Protein AF-A0A6M0FTB1-F1 (afdb_monomer_lite)

Radius of gyration: 77.63 Å; chains: 1; bounding box: 154×60×199 Å

Secondary structure (DSSP, 8-state):
--------PPPPGGGS-S---PPPPPHHHHHHHHHHHHHHHHHTTT--SEEEEES--EE-TT-SS---SB--SEEEEESS-S-SSTT--SSEEGGGTTT---SEEEEE--SS--STTTHHHHHHHHHT-SEEEEE-TTTHHHHTS-SEEEEEEETTEEEEE--SSEEETTTTEEEEEEEEEETTEEEEEEEEE-TTSPBPPPHHHHHHHHHHHHHHHHHHHHHHHHHHHHHHHHHHHHHHHHHHHHHHHHHHHHHHHHHHHHHHHHHHHHHHHHHHHHHHHHHHHHHHHHHHHHHHHHHHHHHHHHHHHHHHHHHHHHHHHHHHHHHHHHHHTT--HHHHHHHTT--HHHHHHTTS--

pLDDT: mean 87.43, std 13.41, range [36.53, 98.56]

Sequence (358 aa):
MVGSQPLLRLPTSEELPCSDETPVDNELQNLIPNLLLTILASIWRERQDWFFGVDMGVYYLYEEERQPVVTPDGFLSVGVARRSSDRGRLSYVLWEENDIPPVLAIEIVSKHYNDEYSDKKEKYAKLGVKYYLIYNPNYWQRDKHQPFELYRLKQGKYILQTTEPYWIPEIGLSIGRSKVDHLGWQREWLLWYDREDNAYPIPEEVIKQLRQRAEQEYQRAQQQQQLAEQEYQRAEQQQQLAEQERQRAEQQQQLAEQERQRAEQQQQLAEQERQRAEQQQQLAEQERQRAQQQQQLAEQERQRAQQQQQLAERAAKALQEQQQQTVTQLFSLGLTIEQIATACNLTPNQVKQLKIED

Structure (mmCIF, N/CA/C/O backbone):
data_AF-A0A6M0FTB1-F1
#
_entry.id   AF-A0A6M0FTB1-F1
#
loop_
_atom_site.group_PDB
_atom_site.id
_atom_site.type_symbol
_atom_site.label_atom_id
_atom_site.label_alt_id
_atom_site.label_comp_id
_atom_site.label_asym_id
_atom_site.label_entity_id
_atom_site.label_seq_id
_atom_site.pdbx_PDB_ins_code
_atom_site.Cartn_x
_atom_site.Cartn_y
_atom_site.Cartn_z
_atom_site.occupancy
_atom_site.B_iso_or_equiv
_atom_site.auth_seq_id
_atom_site.auth_comp_id
_atom_site.auth_asym_id
_atom_site.auth_atom_id
_atom_site.pdbx_PDB_model_num
ATOM 1 N N . MET A 1 1 ? 34.038 -32.735 -60.624 1.00 36.53 1 MET A N 1
ATOM 2 C CA . MET A 1 1 ? 34.074 -32.582 -59.157 1.00 36.53 1 MET A CA 1
ATOM 3 C C . MET A 1 1 ? 33.471 -31.231 -58.835 1.00 36.53 1 MET A C 1
ATOM 5 O O . MET A 1 1 ? 34.073 -30.222 -59.173 1.00 36.53 1 MET A O 1
ATOM 9 N N . VAL A 1 2 ? 32.244 -31.214 -58.316 1.00 38.50 2 VAL A N 1
ATOM 10 C CA . VAL A 1 2 ? 31.612 -29.987 -57.820 1.00 38.50 2 VAL A CA 1
ATOM 11 C C . VAL A 1 2 ? 32.298 -29.685 -56.493 1.00 38.50 2 VAL A C 1
ATOM 13 O O . VAL A 1 2 ? 32.190 -30.476 -55.561 1.00 38.50 2 VAL A O 1
ATOM 16 N N . GLY A 1 3 ? 33.106 -28.626 -56.454 1.00 41.19 3 GLY A N 1
ATOM 17 C CA . GLY A 1 3 ? 33.758 -28.180 -55.230 1.00 41.19 3 GLY A CA 1
ATOM 18 C C . GLY A 1 3 ? 32.697 -27.658 -54.274 1.00 41.19 3 GLY A C 1
ATOM 19 O O . GLY A 1 3 ? 32.151 -26.580 -54.495 1.00 41.19 3 GLY A O 1
ATOM 20 N N . SER A 1 4 ? 32.378 -28.441 -53.248 1.00 45.56 4 SER A N 1
ATOM 21 C CA . SER A 1 4 ? 31.576 -27.992 -52.117 1.00 45.56 4 SER A CA 1
ATOM 22 C C . SER A 1 4 ? 32.280 -26.790 -51.490 1.00 45.56 4 SER A C 1
ATOM 24 O O . SER A 1 4 ? 33.368 -26.938 -50.935 1.00 45.56 4 SER A O 1
ATOM 26 N N . GLN A 1 5 ? 31.696 -25.596 -51.616 1.00 48.06 5 GLN A N 1
ATOM 27 C CA . GLN A 1 5 ? 32.130 -24.449 -50.824 1.00 48.06 5 GLN A CA 1
ATOM 28 C C . GLN A 1 5 ? 32.016 -24.843 -49.343 1.00 48.06 5 GLN A C 1
ATOM 30 O O . GLN A 1 5 ? 30.965 -25.357 -48.946 1.00 48.06 5 GLN A O 1
ATOM 35 N N . PRO A 1 6 ? 33.071 -24.682 -48.527 1.00 49.53 6 PRO A N 1
ATOM 36 C CA . PRO A 1 6 ? 32.959 -24.943 -47.102 1.00 49.53 6 PRO A CA 1
ATOM 37 C C . PRO A 1 6 ? 31.907 -23.989 -46.531 1.00 49.53 6 PRO A C 1
ATOM 39 O O . PRO A 1 6 ? 31.997 -22.779 -46.731 1.00 49.53 6 PRO A O 1
ATOM 42 N N . LEU A 1 7 ? 30.893 -24.544 -45.863 1.00 50.94 7 LEU A N 1
ATOM 43 C CA . LEU A 1 7 ? 29.925 -23.772 -45.086 1.00 50.94 7 LEU A CA 1
ATOM 44 C C . LEU A 1 7 ? 30.716 -22.864 -44.138 1.00 50.94 7 LEU A C 1
ATOM 46 O O . LEU A 1 7 ? 31.423 -23.360 -43.258 1.00 50.94 7 LEU A O 1
ATOM 50 N N . LEU A 1 8 ? 30.649 -21.550 -44.357 1.00 63.22 8 LEU A N 1
ATOM 51 C CA . LEU A 1 8 ? 31.286 -20.572 -43.485 1.00 63.22 8 LEU A CA 1
ATOM 52 C C . LEU A 1 8 ? 30.673 -20.735 -42.083 1.00 63.22 8 LEU A C 1
ATOM 54 O O . LEU A 1 8 ? 29.485 -20.477 -41.894 1.00 63.22 8 LEU A O 1
ATOM 58 N N . ARG A 1 9 ? 31.458 -21.202 -41.104 1.00 75.88 9 ARG A N 1
ATOM 59 C CA . ARG A 1 9 ? 31.041 -21.208 -39.695 1.00 75.88 9 ARG A CA 1
ATOM 60 C C . ARG A 1 9 ? 31.014 -19.759 -39.215 1.00 75.88 9 ARG A C 1
ATOM 62 O O . ARG A 1 9 ? 32.059 -19.113 -39.194 1.00 75.88 9 ARG A O 1
ATOM 69 N N . LEU A 1 10 ? 29.837 -19.276 -38.832 1.00 77.38 10 LEU A N 1
ATOM 70 C CA . LEU A 1 10 ? 29.679 -17.955 -38.227 1.00 77.38 10 LEU A CA 1
ATOM 71 C C . LEU A 1 10 ? 30.246 -17.963 -36.796 1.00 77.38 10 LEU A C 1
ATOM 73 O O . LEU A 1 10 ? 30.068 -18.972 -36.104 1.00 77.38 10 LEU A O 1
ATOM 77 N N . PRO A 1 11 ? 30.942 -16.894 -36.359 1.00 81.50 11 PRO A N 1
ATOM 78 C CA . PRO A 1 11 ? 31.443 -16.811 -34.993 1.00 81.50 11 PRO A CA 1
ATOM 79 C C . PRO A 1 11 ? 30.283 -16.714 -33.998 1.00 81.50 11 PRO A C 1
ATOM 81 O O . PRO A 1 11 ? 29.231 -16.162 -34.321 1.00 81.50 11 PRO A O 1
ATOM 84 N N . THR A 1 12 ? 30.458 -17.253 -32.796 1.00 82.44 12 THR A N 1
ATOM 85 C CA . THR A 1 12 ? 29.480 -17.069 -31.710 1.00 82.44 12 THR A CA 1
ATOM 86 C C . THR A 1 12 ? 29.742 -15.767 -30.959 1.00 82.44 12 THR A C 1
ATOM 88 O O . THR A 1 12 ? 30.837 -15.209 -31.049 1.00 82.44 12 THR A O 1
ATOM 91 N N . SER A 1 13 ? 28.783 -15.292 -30.163 1.00 81.06 13 SER A N 1
ATOM 92 C CA . SER A 1 13 ? 29.001 -14.131 -29.280 1.00 81.06 13 SER A CA 1
ATOM 93 C C . SER A 1 13 ? 30.156 -14.315 -28.280 1.00 81.06 13 SER A C 1
ATOM 95 O O . SER A 1 13 ? 30.755 -13.330 -27.866 1.00 81.06 13 SER A O 1
ATOM 97 N N . GLU A 1 14 ? 30.527 -15.554 -27.931 1.00 81.50 14 GLU A N 1
ATOM 98 C CA . GLU A 1 14 ? 31.711 -15.855 -27.101 1.00 81.50 14 GLU A CA 1
ATOM 99 C C . GLU A 1 14 ? 33.051 -15.654 -27.840 1.00 81.50 14 GLU A C 1
ATOM 101 O O . GLU A 1 14 ? 34.093 -15.504 -27.205 1.00 81.50 14 GLU A O 1
ATOM 106 N N . GLU A 1 15 ? 33.044 -15.672 -29.175 1.00 79.06 15 GLU A N 1
ATOM 107 C CA . GLU A 1 15 ? 34.235 -15.532 -30.027 1.00 79.06 15 GLU A CA 1
ATOM 108 C C . GLU A 1 15 ? 34.446 -14.085 -30.523 1.00 79.06 15 GLU A C 1
ATOM 110 O O . GLU A 1 15 ? 35.430 -13.810 -31.222 1.00 79.06 15 GLU A O 1
ATOM 115 N N . LEU A 1 16 ? 33.527 -13.170 -30.185 1.00 78.44 16 LEU A N 1
ATOM 116 C CA . LEU A 1 16 ? 33.535 -11.762 -30.586 1.00 78.44 16 LEU A CA 1
ATOM 117 C C . LEU A 1 16 ? 34.002 -10.847 -29.438 1.00 78.44 16 LEU A C 1
ATOM 119 O O . LEU A 1 16 ? 33.807 -11.179 -28.265 1.00 78.44 16 LEU A O 1
ATOM 123 N N . PRO A 1 17 ? 34.618 -9.689 -29.746 1.00 73.50 17 PRO A N 1
ATOM 124 C CA . PRO A 1 17 ? 34.922 -8.678 -28.739 1.00 73.50 17 PRO A CA 1
ATOM 125 C C . PRO A 1 17 ? 33.652 -8.222 -28.009 1.00 73.50 17 PRO A C 1
ATOM 127 O O . PRO A 1 17 ? 32.662 -7.880 -28.637 1.00 73.50 17 PRO A O 1
ATOM 130 N N . CYS A 1 18 ? 33.687 -8.180 -26.680 1.00 66.25 18 CYS A N 1
ATOM 131 C CA . CYS A 1 18 ? 32.583 -7.660 -25.862 1.00 66.25 18 CYS A CA 1
ATOM 132 C C . CYS A 1 18 ? 32.941 -6.356 -25.128 1.00 66.25 18 CYS A C 1
ATOM 134 O O . CYS A 1 18 ? 32.157 -5.867 -24.323 1.00 66.25 18 CYS A O 1
ATOM 136 N N . SER A 1 19 ? 34.126 -5.800 -25.395 1.00 64.75 19 SER A N 1
ATOM 137 C CA . SER A 1 19 ? 34.598 -4.503 -24.905 1.00 64.75 19 SER A CA 1
ATOM 138 C C . SER A 1 19 ? 35.601 -3.934 -25.910 1.00 64.75 19 SER A C 1
ATOM 140 O O . SER A 1 19 ? 36.361 -4.700 -26.508 1.00 64.75 19 SER A O 1
ATOM 142 N N . ASP A 1 20 ? 35.597 -2.616 -26.105 1.00 57.78 20 ASP A N 1
ATOM 143 C CA . ASP A 1 20 ? 36.486 -1.917 -27.042 1.00 57.78 20 ASP A CA 1
ATOM 144 C C . ASP A 1 20 ? 37.700 -1.237 -26.369 1.00 57.78 20 ASP A C 1
ATOM 146 O O . ASP A 1 20 ? 38.487 -0.579 -27.046 1.00 57.78 20 ASP A O 1
ATOM 150 N N . GLU A 1 21 ? 37.888 -1.429 -25.054 1.00 55.94 21 GLU A N 1
ATOM 151 C CA . GLU A 1 21 ? 38.964 -0.840 -24.229 1.00 55.94 21 GLU A CA 1
ATOM 152 C C . GLU A 1 21 ? 39.087 0.704 -24.317 1.00 55.94 21 GLU A C 1
ATOM 154 O O . GLU A 1 21 ? 40.117 1.273 -23.935 1.00 55.94 21 GLU A O 1
ATOM 159 N N . THR A 1 22 ? 38.046 1.413 -24.777 1.00 55.38 22 THR A N 1
ATOM 160 C CA . THR A 1 22 ? 38.036 2.883 -24.878 1.00 55.38 22 THR A CA 1
ATOM 161 C C . THR A 1 22 ? 37.510 3.567 -23.598 1.00 55.38 22 THR A C 1
ATOM 163 O O . THR A 1 22 ? 36.929 2.914 -22.728 1.00 55.38 22 THR A O 1
ATOM 166 N N . PRO A 1 23 ? 37.776 4.877 -23.385 1.00 53.78 23 PRO A N 1
ATOM 167 C CA . PRO A 1 23 ? 37.327 5.583 -22.186 1.00 53.78 23 PRO A CA 1
ATOM 168 C C . PRO A 1 23 ? 35.800 5.591 -22.052 1.00 53.78 23 PRO A C 1
ATOM 170 O O . PRO A 1 23 ? 35.099 5.953 -22.990 1.00 53.78 23 PRO A O 1
ATOM 173 N N . VAL A 1 24 ? 35.337 5.260 -20.845 1.00 56.84 24 VAL A N 1
ATOM 174 C CA . VAL A 1 24 ? 33.926 5.100 -20.463 1.00 56.84 24 VAL A CA 1
ATOM 175 C C . VAL A 1 24 ? 33.007 6.258 -20.862 1.00 56.84 24 VAL A C 1
ATOM 177 O O . VAL A 1 24 ? 33.372 7.436 -20.783 1.00 56.84 24 VAL A O 1
ATOM 180 N N . ASP A 1 25 ? 31.771 5.883 -21.184 1.00 66.44 25 ASP A N 1
ATOM 181 C CA . ASP A 1 25 ? 30.618 6.753 -21.387 1.00 66.44 25 ASP A CA 1
ATOM 182 C C . ASP A 1 25 ? 30.435 7.815 -20.296 1.00 66.44 25 ASP A C 1
ATOM 184 O O . ASP A 1 25 ? 30.727 7.613 -19.111 1.00 66.44 25 ASP A O 1
ATOM 188 N N . ASN A 1 26 ? 29.872 8.964 -20.679 1.00 78.69 26 ASN A N 1
ATOM 189 C CA . ASN A 1 26 ? 29.529 10.005 -19.715 1.00 78.69 26 ASN A CA 1
ATOM 190 C C . ASN A 1 26 ? 28.343 9.590 -18.814 1.00 78.69 26 ASN A C 1
ATOM 192 O O . ASN A 1 26 ? 27.602 8.650 -19.098 1.00 78.69 26 ASN A O 1
ATOM 196 N N . GLU A 1 27 ? 28.132 10.314 -17.709 1.00 86.81 27 GLU A N 1
ATOM 197 C CA . GLU A 1 27 ? 27.097 9.984 -16.713 1.00 86.81 27 GLU A CA 1
ATOM 198 C C . GLU A 1 27 ? 25.688 9.822 -17.324 1.00 86.81 27 GLU A C 1
ATOM 200 O O . GLU A 1 27 ? 24.919 8.976 -16.881 1.00 86.81 27 GLU A O 1
ATOM 205 N N . LEU A 1 28 ? 25.341 10.562 -18.383 1.00 89.31 28 LEU A N 1
ATOM 206 C CA . LEU A 1 28 ? 24.008 10.498 -18.997 1.00 89.31 28 LEU A CA 1
ATOM 207 C C . LEU A 1 28 ? 23.841 9.352 -19.983 1.00 89.31 28 LEU A C 1
ATOM 209 O O . LEU A 1 28 ? 22.757 8.772 -20.030 1.00 89.31 28 LEU A O 1
ATOM 213 N N . GLN A 1 29 ? 24.898 9.028 -20.727 1.00 89.12 29 GLN A N 1
ATOM 214 C CA . GLN A 1 29 ? 24.955 7.827 -21.562 1.00 89.12 29 GLN A CA 1
ATOM 215 C C . GLN A 1 29 ? 24.766 6.565 -20.708 1.00 89.12 29 GLN A C 1
ATOM 217 O O . GLN A 1 29 ? 24.114 5.628 -21.140 1.00 89.12 29 GLN A O 1
ATOM 222 N N . ASN A 1 30 ? 25.191 6.595 -19.440 1.00 90.38 30 ASN A N 1
ATOM 223 C CA . ASN A 1 30 ? 24.915 5.524 -18.484 1.00 90.38 30 ASN A CA 1
ATOM 224 C C . ASN A 1 30 ? 23.505 5.597 -17.871 1.00 90.38 30 ASN A C 1
ATOM 226 O O . ASN A 1 30 ? 22.760 4.615 -17.881 1.00 90.38 30 ASN A O 1
ATOM 230 N N . LEU A 1 31 ? 23.114 6.738 -17.294 1.00 93.81 31 LEU A N 1
ATOM 231 C CA . LEU A 1 31 ? 21.886 6.827 -16.494 1.00 93.81 31 LEU A CA 1
ATOM 232 C C . LEU A 1 31 ? 20.607 6.688 -17.331 1.00 93.81 31 LEU A C 1
ATOM 234 O O . LEU A 1 31 ? 19.643 6.075 -16.875 1.00 93.81 31 LEU A O 1
ATOM 238 N N . ILE A 1 32 ? 20.571 7.235 -18.548 1.00 95.50 32 ILE A N 1
ATOM 239 C CA . ILE A 1 32 ? 19.340 7.294 -19.350 1.00 95.50 32 ILE A CA 1
ATOM 240 C C . ILE A 1 32 ? 18.913 5.912 -19.872 1.00 95.50 32 ILE A C 1
ATOM 242 O O . ILE A 1 32 ? 17.760 5.536 -19.632 1.00 95.50 32 ILE A O 1
ATOM 246 N N . PRO A 1 33 ? 19.780 5.117 -20.531 1.00 96.44 33 PRO A N 1
ATOM 247 C CA . PRO A 1 33 ? 19.415 3.768 -20.961 1.00 96.44 33 PRO A CA 1
ATOM 248 C C . PRO A 1 33 ? 19.043 2.866 -19.782 1.00 96.44 33 PRO A C 1
ATOM 250 O O . PRO A 1 33 ? 18.082 2.104 -19.874 1.00 96.44 33 PRO A O 1
ATOM 253 N N . ASN A 1 34 ? 19.734 2.996 -18.644 1.00 96.88 34 ASN A N 1
ATOM 254 C CA . ASN A 1 34 ? 19.427 2.221 -17.441 1.00 96.88 34 ASN A CA 1
ATOM 255 C C . ASN A 1 34 ? 18.084 2.616 -16.801 1.00 96.88 34 ASN A C 1
ATOM 257 O O . ASN A 1 34 ? 17.344 1.740 -16.339 1.00 96.88 34 ASN A O 1
ATOM 261 N N . LEU A 1 35 ? 17.714 3.901 -16.818 1.00 97.88 35 LEU A N 1
ATOM 262 C CA . LEU A 1 35 ? 16.385 4.351 -16.399 1.00 97.88 35 LEU A CA 1
ATOM 263 C C . LEU A 1 35 ? 15.296 3.756 -17.302 1.00 97.88 35 LEU A C 1
ATOM 265 O O . LEU A 1 35 ? 14.337 3.159 -16.805 1.00 97.88 35 LEU A O 1
ATOM 269 N N . LEU A 1 36 ? 15.472 3.848 -18.624 1.00 98.44 36 LEU A N 1
ATOM 270 C CA . LEU A 1 36 ? 14.550 3.269 -19.605 1.00 98.44 36 LEU A CA 1
ATOM 271 C C . LEU A 1 36 ? 14.416 1.752 -19.436 1.00 98.44 36 LEU A C 1
ATOM 273 O O . LEU A 1 36 ? 13.293 1.245 -19.443 1.00 98.44 36 LEU A O 1
ATOM 277 N N . LEU A 1 37 ? 15.525 1.035 -19.235 1.00 98.19 37 LEU A N 1
ATOM 278 C CA . LEU A 1 37 ? 15.541 -0.400 -18.949 1.00 98.19 37 LEU A CA 1
ATOM 279 C C . LEU A 1 37 ? 14.768 -0.725 -17.667 1.00 98.19 37 LEU A C 1
ATOM 281 O O . LEU A 1 37 ? 13.961 -1.655 -17.655 1.00 98.19 37 LEU A O 1
ATOM 285 N N . THR A 1 38 ? 14.978 0.034 -16.591 1.00 97.88 38 THR A N 1
ATOM 286 C CA . THR A 1 38 ? 14.340 -0.232 -15.292 1.00 97.88 38 THR A CA 1
ATOM 287 C C . THR A 1 38 ? 12.825 -0.019 -15.348 1.00 97.88 38 THR A C 1
ATOM 289 O O . THR A 1 38 ? 12.051 -0.837 -14.834 1.00 97.88 38 THR A O 1
ATOM 292 N N . ILE A 1 39 ? 12.383 1.047 -16.020 1.00 98.19 39 ILE A N 1
ATOM 293 C CA . ILE A 1 39 ? 10.960 1.302 -16.269 1.00 98.19 39 ILE A CA 1
ATOM 294 C C . ILE A 1 39 ? 10.386 0.186 -17.148 1.00 98.19 39 ILE A C 1
ATOM 296 O O . ILE A 1 39 ? 9.372 -0.414 -16.792 1.00 98.19 39 ILE A O 1
ATOM 300 N N . LEU A 1 40 ? 11.059 -0.171 -18.246 1.00 97.75 40 LEU A N 1
ATOM 301 C CA . LEU A 1 40 ? 10.597 -1.218 -19.157 1.00 97.75 40 LEU A CA 1
ATOM 302 C C . LEU A 1 40 ? 10.486 -2.580 -18.463 1.00 97.75 40 LEU A C 1
ATOM 304 O O . LEU A 1 40 ? 9.481 -3.267 -18.615 1.00 97.75 40 LEU A O 1
ATOM 308 N N . ALA A 1 41 ? 11.461 -2.947 -17.630 1.00 97.12 41 ALA A N 1
ATOM 309 C CA . ALA A 1 41 ? 11.429 -4.170 -16.831 1.00 97.12 41 ALA A CA 1
ATOM 310 C C . ALA A 1 41 ? 10.254 -4.206 -15.839 1.00 97.12 41 ALA A C 1
ATOM 312 O O . ALA A 1 41 ? 9.789 -5.295 -15.490 1.00 97.12 41 ALA A O 1
ATOM 313 N N . SER A 1 42 ? 9.767 -3.039 -15.408 1.00 96.00 42 SER A N 1
ATOM 314 C CA . SER A 1 42 ? 8.578 -2.909 -14.562 1.00 96.00 42 SER A CA 1
ATOM 315 C C . SER A 1 42 ? 7.283 -3.063 -15.363 1.00 96.00 42 SER A C 1
ATOM 317 O O . SER A 1 42 ? 6.393 -3.789 -14.922 1.00 96.00 42 SER A O 1
ATOM 319 N N . ILE A 1 43 ? 7.193 -2.440 -16.546 1.00 96.50 43 ILE A N 1
ATOM 320 C CA . ILE A 1 43 ? 6.035 -2.536 -17.456 1.00 96.50 43 ILE A CA 1
ATOM 321 C C . ILE A 1 43 ? 5.886 -3.969 -17.988 1.00 96.50 43 ILE A C 1
ATOM 323 O O . ILE A 1 43 ? 4.800 -4.542 -18.002 1.00 96.50 43 ILE A O 1
ATOM 327 N N . TRP A 1 44 ? 6.996 -4.570 -18.409 1.00 97.12 44 TRP A N 1
ATOM 328 C CA . TRP A 1 44 ? 7.073 -5.868 -19.080 1.00 97.12 44 TRP A CA 1
ATOM 329 C C . TRP A 1 44 ? 7.602 -6.972 -18.167 1.00 97.12 44 TRP A C 1
ATOM 331 O O . TRP A 1 44 ? 8.304 -7.883 -18.612 1.00 97.12 44 TRP A O 1
ATOM 341 N N . ARG A 1 45 ? 7.252 -6.914 -16.877 1.00 95.56 45 ARG A N 1
ATOM 342 C CA . ARG A 1 45 ? 7.725 -7.862 -15.856 1.00 95.56 45 ARG A CA 1
ATOM 343 C C . ARG A 1 45 ? 7.531 -9.319 -16.267 1.00 95.56 45 ARG A C 1
ATOM 345 O O . ARG A 1 45 ? 8.480 -10.092 -16.170 1.00 95.56 45 ARG A O 1
ATOM 352 N N . GLU A 1 46 ? 6.345 -9.648 -16.771 1.00 96.38 46 GLU A N 1
ATOM 353 C CA . GLU A 1 46 ? 5.963 -11.013 -17.161 1.00 96.38 46 GLU A CA 1
ATOM 354 C C . GLU A 1 46 ? 6.326 -11.354 -18.615 1.00 96.38 46 GLU A C 1
ATOM 356 O O . GLU A 1 46 ? 6.333 -12.519 -19.008 1.00 96.38 46 GLU A O 1
ATOM 361 N N . ARG A 1 47 ? 6.663 -10.347 -19.428 1.00 96.88 47 ARG A N 1
ATOM 362 C CA . ARG A 1 47 ? 6.977 -10.518 -20.847 1.00 96.88 47 ARG A CA 1
ATOM 363 C C . ARG A 1 47 ? 8.380 -11.115 -21.010 1.00 96.88 47 ARG A C 1
ATOM 365 O O . ARG A 1 47 ? 9.326 -10.651 -20.367 1.00 96.88 47 ARG A O 1
ATOM 372 N N . GLN A 1 48 ? 8.517 -12.116 -21.884 1.00 96.31 48 GLN A N 1
ATOM 373 C CA . GLN A 1 48 ? 9.774 -12.853 -22.111 1.00 96.31 48 GLN A CA 1
ATOM 374 C C . GLN A 1 48 ? 10.324 -12.742 -23.542 1.00 96.31 48 GLN A C 1
ATOM 376 O O . GLN A 1 48 ? 11.409 -13.246 -23.804 1.00 96.31 48 GLN A O 1
ATOM 381 N N . ASP A 1 49 ? 9.611 -12.091 -24.459 1.00 96.69 49 ASP A N 1
ATOM 382 C CA . ASP A 1 49 ? 9.965 -11.918 -25.875 1.00 96.69 49 ASP A CA 1
ATOM 383 C C . ASP A 1 49 ? 10.554 -10.522 -26.164 1.00 96.69 49 ASP A C 1
ATOM 385 O O . ASP A 1 49 ? 10.161 -9.848 -27.115 1.00 96.69 49 ASP A O 1
ATOM 389 N N . TRP A 1 50 ? 11.465 -10.037 -25.321 1.00 97.56 50 TRP A N 1
ATOM 390 C CA . TRP A 1 50 ? 12.146 -8.759 -25.541 1.00 97.56 50 TRP A CA 1
ATOM 391 C C . TRP A 1 50 ? 13.520 -8.721 -24.881 1.00 97.56 50 TRP A C 1
ATOM 393 O O . TRP A 1 50 ? 13.711 -9.319 -23.828 1.00 97.56 50 TRP A O 1
ATOM 403 N N . PHE A 1 51 ? 14.447 -7.945 -25.430 1.00 97.69 51 PHE A N 1
ATOM 404 C CA . PHE A 1 51 ? 15.745 -7.673 -24.818 1.00 97.69 51 PHE A CA 1
ATOM 405 C C . PHE A 1 51 ? 16.106 -6.201 -24.988 1.00 97.69 51 PHE A C 1
ATOM 407 O O . PHE A 1 51 ? 15.939 -5.655 -26.075 1.00 97.69 51 PHE A O 1
ATOM 414 N N . PHE A 1 52 ? 16.604 -5.571 -23.925 1.00 97.94 52 PHE A N 1
ATOM 415 C CA . PHE A 1 52 ? 17.116 -4.206 -23.973 1.00 97.94 52 PHE A CA 1
ATOM 416 C C . PHE A 1 52 ? 18.601 -4.232 -23.614 1.00 97.94 52 PHE A C 1
ATOM 418 O O . PHE A 1 52 ? 18.956 -4.649 -22.510 1.00 97.94 52 PHE A O 1
ATOM 425 N N . GLY A 1 53 ? 19.446 -3.842 -24.566 1.00 95.38 53 GLY A N 1
ATOM 426 C CA . GLY A 1 53 ? 20.891 -3.744 -24.392 1.00 95.38 53 GLY A CA 1
ATOM 427 C C . GLY A 1 53 ? 21.305 -2.316 -24.053 1.00 95.38 53 GLY A C 1
ATOM 428 O O . GLY A 1 53 ? 20.657 -1.366 -24.489 1.00 95.38 53 GLY A O 1
ATOM 429 N N . VAL A 1 54 ? 22.373 -2.185 -23.273 1.00 94.00 54 VAL A N 1
ATOM 430 C CA . VAL A 1 54 ? 23.031 -0.922 -22.912 1.00 94.00 54 VAL A CA 1
ATOM 431 C C . VAL A 1 54 ? 24.509 -1.120 -23.196 1.00 94.00 54 VAL A C 1
ATOM 433 O O . VAL A 1 54 ? 25.036 -2.142 -22.755 1.00 94.00 54 VAL A O 1
ATOM 436 N N . ASP A 1 55 ? 25.118 -0.203 -23.948 1.00 89.38 55 ASP A N 1
ATOM 437 C CA . ASP A 1 55 ? 26.534 -0.259 -24.343 1.00 89.38 55 ASP A CA 1
ATOM 438 C C . ASP A 1 55 ? 26.960 -1.666 -24.820 1.00 89.38 55 ASP A C 1
ATOM 440 O O . ASP A 1 55 ? 27.837 -2.332 -24.272 1.00 89.38 55 ASP A O 1
ATOM 444 N N . MET A 1 56 ? 26.217 -2.199 -25.797 1.00 89.50 56 MET A N 1
ATOM 445 C CA . MET A 1 56 ? 26.406 -3.565 -26.289 1.00 89.50 56 MET A CA 1
ATOM 446 C C . MET A 1 56 ? 26.516 -3.583 -27.809 1.00 89.50 56 MET A C 1
ATOM 448 O O . MET A 1 56 ? 25.615 -3.132 -28.519 1.00 89.50 56 MET A O 1
ATOM 452 N N . GLY A 1 57 ? 27.607 -4.175 -28.299 1.00 88.94 57 GLY A N 1
ATOM 453 C CA . GLY A 1 57 ? 27.882 -4.317 -29.724 1.00 88.94 57 GLY A CA 1
ATOM 454 C C . GLY A 1 57 ? 26.812 -5.135 -30.451 1.00 88.94 57 GLY A C 1
ATOM 455 O O . GLY A 1 57 ? 26.437 -6.232 -30.017 1.00 88.94 57 GLY A O 1
ATOM 456 N N . VAL A 1 58 ? 26.339 -4.602 -31.578 1.00 89.31 58 VAL A N 1
ATOM 457 C CA . VAL A 1 58 ? 25.395 -5.254 -32.491 1.00 89.31 58 VAL A CA 1
ATOM 458 C C . VAL A 1 58 ? 26.147 -5.738 -33.729 1.00 89.31 58 VAL A C 1
ATOM 460 O O . VAL A 1 58 ? 26.733 -4.947 -34.472 1.00 89.31 58 VAL A O 1
ATOM 463 N N . TYR A 1 59 ? 26.098 -7.045 -33.974 1.00 85.06 59 TYR A N 1
ATOM 464 C CA . TYR A 1 59 ? 26.827 -7.704 -35.055 1.00 85.06 59 TYR A CA 1
ATOM 465 C C . TYR A 1 59 ? 25.893 -8.183 -36.160 1.00 85.06 59 TYR A C 1
ATOM 467 O O . TYR A 1 59 ? 24.905 -8.877 -35.908 1.00 85.06 59 TYR A O 1
ATOM 475 N N . TYR A 1 60 ? 26.263 -7.870 -37.402 1.00 80.06 60 TYR A N 1
ATOM 476 C CA . TYR A 1 60 ? 25.630 -8.375 -38.615 1.00 80.06 60 TYR A CA 1
ATOM 477 C C . TYR A 1 60 ? 26.693 -8.768 -39.645 1.00 80.06 60 TYR A C 1
ATOM 479 O O . TYR A 1 60 ? 27.780 -8.196 -39.685 1.00 80.06 60 TYR A O 1
ATOM 487 N N . LEU A 1 61 ? 26.383 -9.755 -40.484 1.00 61.59 61 LEU A N 1
ATOM 488 C CA . LEU A 1 61 ? 27.315 -10.273 -41.481 1.00 61.59 61 LEU A CA 1
ATOM 489 C C . LEU A 1 61 ? 27.386 -9.365 -42.706 1.00 61.59 61 LEU A C 1
ATOM 491 O O . LEU A 1 61 ? 26.600 -9.496 -43.643 1.00 61.59 61 LEU A O 1
ATOM 495 N N . TYR A 1 62 ? 28.376 -8.474 -42.700 1.00 52.31 62 TYR A N 1
ATOM 496 C CA . TYR A 1 62 ? 28.921 -7.872 -43.920 1.00 52.31 62 TYR A CA 1
ATOM 497 C C . TYR A 1 62 ? 30.402 -7.461 -43.824 1.00 52.31 62 TYR A C 1
ATOM 499 O O . TYR A 1 62 ? 30.968 -7.026 -44.824 1.00 52.31 62 TYR A O 1
ATOM 507 N N . GLU A 1 63 ? 31.051 -7.600 -42.665 1.00 53.91 63 GLU A N 1
ATOM 508 C CA . GLU A 1 63 ? 32.412 -7.096 -42.451 1.00 53.91 63 GLU A CA 1
ATOM 509 C C . GLU A 1 63 ? 33.376 -8.262 -42.17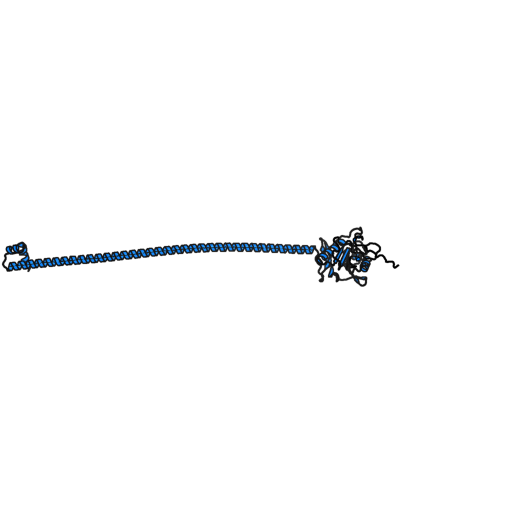0 1.00 53.91 63 GLU A C 1
ATOM 511 O O . GLU A 1 63 ? 33.110 -9.128 -41.338 1.00 53.91 63 GLU A O 1
ATOM 516 N N . GLU A 1 64 ? 34.481 -8.330 -42.925 1.00 53.12 64 GLU A N 1
ATOM 517 C CA . GLU A 1 64 ? 35.553 -9.329 -42.736 1.00 53.12 64 GLU A CA 1
ATOM 518 C C . GLU A 1 64 ? 36.294 -9.126 -41.399 1.00 53.12 64 GLU A C 1
ATOM 520 O O . GLU A 1 64 ? 36.927 -10.041 -40.866 1.00 53.12 64 GLU A O 1
ATOM 525 N N . GLU A 1 65 ? 36.179 -7.922 -40.840 1.00 56.62 65 GLU A N 1
ATOM 526 C CA . GLU A 1 65 ? 36.710 -7.517 -39.549 1.00 56.62 65 GLU A CA 1
ATOM 527 C C . GLU A 1 65 ? 35.670 -7.855 -38.473 1.00 56.62 65 GLU A C 1
ATOM 529 O O . GLU A 1 65 ? 34.513 -7.463 -38.569 1.00 56.62 65 GLU A O 1
ATOM 534 N N . ARG A 1 66 ? 36.056 -8.619 -37.445 1.00 62.28 66 ARG A N 1
ATOM 535 C CA . ARG A 1 66 ? 35.175 -9.096 -36.355 1.00 62.28 66 ARG A CA 1
ATOM 536 C C . ARG A 1 66 ? 34.745 -7.977 -35.387 1.00 62.28 66 ARG A C 1
ATOM 538 O O . ARG A 1 66 ? 34.783 -8.163 -34.173 1.00 62.28 66 ARG A O 1
ATOM 545 N N . GLN A 1 67 ? 34.395 -6.812 -35.912 1.00 59.72 67 GLN A N 1
ATOM 546 C CA . GLN A 1 67 ? 33.986 -5.623 -35.175 1.00 59.72 67 GLN A CA 1
ATOM 547 C C . GLN A 1 67 ? 32.456 -5.498 -35.164 1.00 59.72 67 GLN A C 1
ATOM 549 O O . GLN A 1 67 ? 31.793 -5.992 -36.083 1.00 59.72 67 GLN A O 1
ATOM 554 N N . PRO A 1 68 ? 31.867 -4.890 -34.118 1.00 63.22 68 PRO A N 1
ATOM 555 C CA . PRO A 1 68 ? 30.440 -4.613 -34.119 1.00 63.22 68 PRO A CA 1
ATOM 556 C C . PRO A 1 68 ? 30.133 -3.571 -35.197 1.00 63.22 68 PRO A C 1
ATOM 558 O O . PRO A 1 68 ? 30.871 -2.603 -35.376 1.00 63.22 68 PRO A O 1
ATOM 561 N N . VAL A 1 69 ? 29.003 -3.733 -35.889 1.00 77.94 69 VAL A N 1
ATOM 562 C CA . VAL A 1 69 ? 28.570 -2.760 -36.905 1.00 77.94 69 VAL A CA 1
ATOM 563 C C . VAL A 1 69 ? 28.253 -1.422 -36.232 1.00 77.94 69 VAL A C 1
ATOM 565 O O . VAL A 1 69 ? 28.543 -0.352 -36.774 1.00 77.94 69 VAL A O 1
ATOM 568 N N . VAL A 1 70 ? 27.669 -1.492 -35.033 1.00 83.62 70 VAL A N 1
ATOM 569 C CA . VAL A 1 70 ? 27.309 -0.364 -34.167 1.00 83.62 70 VAL A CA 1
ATOM 570 C C . VAL A 1 70 ? 27.339 -0.793 -32.696 1.00 83.62 70 VAL A C 1
ATOM 572 O O . VAL A 1 70 ? 27.035 -1.945 -32.384 1.00 83.62 70 VAL A O 1
ATOM 575 N N . THR A 1 71 ? 27.619 0.158 -31.807 1.00 87.56 71 THR A N 1
ATOM 576 C CA . THR A 1 71 ? 27.456 0.027 -30.350 1.00 87.56 71 THR A CA 1
ATOM 577 C C . THR A 1 71 ? 26.539 1.164 -29.889 1.00 87.56 71 THR A C 1
ATOM 579 O O . THR A 1 71 ? 26.996 2.306 -29.819 1.00 87.56 71 THR A O 1
ATOM 582 N N . PRO A 1 72 ? 25.231 0.906 -29.700 1.00 91.81 72 PRO A N 1
ATOM 583 C CA . PRO A 1 72 ? 24.283 1.915 -29.230 1.00 91.81 72 PRO A CA 1
ATOM 584 C C . PRO A 1 72 ? 24.430 2.153 -27.724 1.00 91.81 72 PRO A C 1
ATOM 586 O O . PRO A 1 72 ? 24.605 1.184 -26.981 1.00 91.81 72 PRO A O 1
ATOM 589 N N . ASP A 1 73 ? 24.201 3.386 -27.256 1.00 92.81 73 ASP A N 1
ATOM 590 C CA . ASP A 1 73 ? 24.078 3.660 -25.811 1.00 92.81 73 ASP A CA 1
ATOM 591 C C . ASP A 1 73 ? 22.912 2.854 -25.204 1.00 92.81 73 ASP A C 1
ATOM 593 O O . ASP A 1 73 ? 22.970 2.363 -24.078 1.00 92.81 73 ASP A O 1
ATOM 597 N N . GLY A 1 74 ? 21.836 2.663 -25.975 1.00 96.19 74 GLY A N 1
ATOM 598 C CA . GLY A 1 74 ? 20.785 1.707 -25.650 1.00 96.19 74 GLY A CA 1
ATOM 599 C C . GLY A 1 74 ? 20.033 1.219 -26.880 1.00 96.19 74 GLY A C 1
ATOM 600 O O . GLY A 1 74 ? 19.878 1.937 -27.866 1.00 96.19 74 GLY A O 1
ATOM 601 N N . PHE A 1 75 ? 19.511 -0.001 -26.838 1.00 97.94 75 PHE A N 1
ATOM 602 C CA . PHE A 1 75 ? 18.626 -0.501 -27.887 1.00 97.94 75 PHE A CA 1
ATOM 603 C C . PHE A 1 75 ? 17.588 -1.468 -27.333 1.00 97.94 75 PHE A C 1
ATOM 605 O O . PHE A 1 75 ? 17.792 -2.108 -26.305 1.00 97.94 75 PHE A O 1
ATOM 612 N N . LEU A 1 76 ? 16.475 -1.605 -28.050 1.00 98.50 76 LEU A N 1
ATOM 613 C CA . LEU A 1 76 ? 15.408 -2.544 -27.735 1.00 98.50 76 LEU A CA 1
ATOM 614 C C . LEU A 1 76 ? 15.158 -3.475 -28.916 1.00 98.50 76 LEU A C 1
ATOM 616 O O . LEU A 1 76 ? 14.944 -3.015 -30.037 1.00 98.50 76 LEU A O 1
ATOM 620 N N . SER A 1 77 ? 15.078 -4.768 -28.628 1.00 98.00 77 SER A N 1
ATOM 621 C CA . SER A 1 77 ? 14.636 -5.822 -29.536 1.00 98.00 77 SER A CA 1
ATOM 622 C C . SER A 1 77 ? 13.375 -6.486 -28.995 1.00 98.00 77 SER A C 1
ATOM 624 O O . SER A 1 77 ? 13.260 -6.753 -27.799 1.00 98.00 77 SER A O 1
ATOM 626 N N . VAL A 1 78 ? 12.427 -6.773 -29.884 1.00 97.56 78 VAL A N 1
ATOM 627 C CA . VAL A 1 78 ? 11.160 -7.451 -29.580 1.00 97.56 78 VAL A CA 1
ATOM 628 C C . VAL A 1 78 ? 11.074 -8.715 -30.433 1.00 97.56 78 VAL A C 1
ATOM 630 O O . VAL A 1 78 ? 11.454 -8.688 -31.599 1.00 97.56 78 VAL A O 1
ATOM 633 N N . GLY A 1 79 ? 10.580 -9.814 -29.864 1.00 95.81 79 GLY A N 1
ATOM 634 C CA . GLY A 1 79 ? 10.557 -11.138 -30.494 1.00 95.81 79 GLY A CA 1
ATOM 635 C C . GLY A 1 79 ? 11.783 -12.007 -30.192 1.00 95.81 79 GLY A C 1
ATOM 636 O O . GLY A 1 79 ? 11.870 -13.120 -30.700 1.00 95.81 79 GLY A O 1
ATOM 637 N N . VAL A 1 80 ? 12.703 -11.530 -29.348 1.00 95.94 80 VAL A N 1
ATOM 638 C CA . VAL A 1 80 ? 13.894 -12.269 -28.890 1.00 95.94 80 VAL A CA 1
ATOM 639 C C . VAL A 1 80 ? 13.757 -12.679 -27.430 1.00 95.94 80 VAL A C 1
ATOM 641 O O . VAL A 1 80 ? 13.065 -12.016 -26.661 1.00 95.94 80 VAL A O 1
ATOM 644 N N . ALA A 1 81 ? 14.422 -13.755 -27.011 1.00 95.50 81 ALA A N 1
ATOM 645 C CA . ALA A 1 81 ? 14.330 -14.222 -25.628 1.00 95.50 81 ALA A CA 1
ATOM 646 C C . ALA A 1 81 ? 14.848 -13.160 -24.645 1.00 95.50 81 ALA A C 1
ATOM 648 O O . ALA A 1 81 ? 15.935 -12.621 -24.820 1.00 95.50 81 ALA A O 1
ATOM 649 N N . ARG A 1 82 ? 14.148 -12.892 -23.545 1.00 94.38 82 ARG A N 1
ATOM 650 C CA . ARG A 1 82 ? 14.617 -11.925 -22.540 1.00 94.38 82 ARG A CA 1
ATOM 651 C C . ARG A 1 82 ? 15.925 -12.323 -21.883 1.00 94.38 82 ARG A C 1
ATOM 653 O O . ARG A 1 82 ? 16.763 -11.472 -21.597 1.00 94.38 82 ARG A O 1
ATOM 660 N N . ARG A 1 83 ? 16.118 -13.623 -21.698 1.00 90.38 83 ARG A N 1
ATOM 661 C CA . ARG A 1 83 ? 17.354 -14.228 -21.207 1.00 90.38 83 ARG A CA 1
ATOM 662 C C . ARG A 1 83 ? 17.730 -15.339 -22.180 1.00 90.38 83 ARG A C 1
ATOM 664 O O . ARG A 1 83 ? 16.971 -16.292 -22.311 1.00 90.38 83 ARG A O 1
ATOM 671 N N . SER A 1 84 ? 18.845 -15.180 -22.891 1.00 83.88 84 SER A N 1
ATOM 672 C CA . SER A 1 84 ? 19.335 -16.175 -23.858 1.00 83.88 84 SER A CA 1
ATOM 673 C C . SER A 1 84 ? 20.146 -17.293 -23.200 1.00 83.88 84 SER A C 1
ATOM 675 O O . SER A 1 84 ? 20.155 -18.413 -23.698 1.00 83.88 84 SER A O 1
ATOM 677 N N . SER A 1 85 ? 20.820 -17.006 -22.083 1.00 83.38 85 SER A N 1
ATOM 678 C CA . SER A 1 85 ? 21.628 -17.970 -21.334 1.00 83.38 85 SER A CA 1
ATOM 679 C C . SER A 1 85 ? 21.757 -17.572 -19.858 1.00 83.38 85 SER A C 1
ATOM 681 O O . SER A 1 85 ? 21.489 -16.422 -19.496 1.00 83.38 85 SER A O 1
ATOM 683 N N . ASP A 1 86 ? 22.236 -18.492 -19.014 1.00 82.81 86 ASP A N 1
ATOM 684 C CA . ASP A 1 86 ? 22.564 -18.217 -17.604 1.00 82.81 86 ASP A C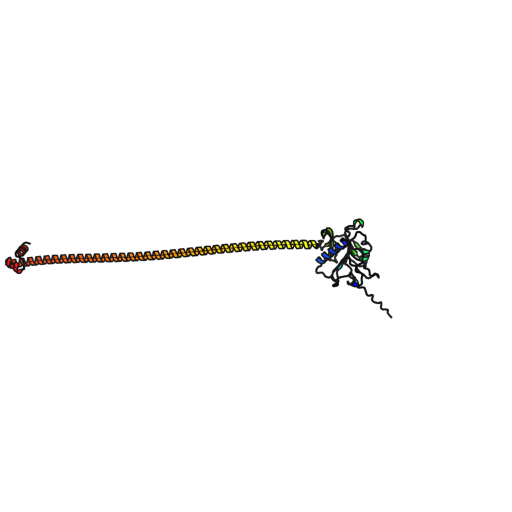A 1
ATOM 685 C C . ASP A 1 86 ? 23.688 -17.181 -17.438 1.00 82.81 86 ASP A C 1
ATOM 687 O O . ASP A 1 86 ? 23.778 -16.519 -16.405 1.00 82.81 86 ASP A O 1
ATOM 691 N N . ARG A 1 87 ? 24.536 -17.011 -18.462 1.00 84.38 87 ARG A N 1
ATOM 692 C CA . ARG A 1 87 ? 25.610 -16.005 -18.494 1.00 84.38 87 ARG A CA 1
ATOM 693 C C . ARG A 1 87 ? 25.148 -14.658 -19.054 1.00 84.38 87 ARG A C 1
ATOM 695 O O . ARG A 1 87 ? 25.926 -13.711 -19.072 1.00 84.38 87 ARG A O 1
ATOM 702 N N . GLY A 1 88 ? 23.895 -14.561 -19.501 1.00 87.50 88 GLY A N 1
ATOM 703 C CA . GLY A 1 88 ? 23.385 -13.396 -20.217 1.00 87.50 88 GLY A CA 1
ATOM 704 C C . GLY A 1 88 ? 23.878 -13.327 -21.666 1.00 87.50 88 GLY A C 1
ATOM 705 O O . GLY A 1 88 ? 24.284 -14.334 -22.249 1.00 87.50 88 GLY A O 1
ATOM 706 N N . ARG A 1 89 ? 23.789 -12.130 -22.255 1.00 90.62 89 ARG A N 1
ATOM 707 C CA . ARG A 1 89 ? 24.278 -11.825 -23.607 1.00 90.62 89 ARG A CA 1
ATOM 708 C C . ARG A 1 89 ? 25.601 -11.086 -23.516 1.00 90.62 89 ARG A C 1
ATOM 710 O O . ARG A 1 89 ? 25.668 -10.074 -22.829 1.00 90.62 89 ARG A O 1
ATOM 717 N N . LEU A 1 90 ? 26.608 -11.581 -24.228 1.00 88.94 90 LEU A N 1
ATOM 718 C CA . LEU A 1 90 ? 27.908 -10.913 -24.355 1.00 88.94 90 LEU A CA 1
ATOM 719 C C . LEU A 1 90 ? 27.902 -9.865 -25.472 1.00 88.94 90 LEU A C 1
ATOM 721 O O . LEU A 1 90 ? 28.596 -8.859 -25.403 1.00 88.94 90 LEU A O 1
ATOM 725 N N . SER A 1 91 ? 27.115 -10.107 -26.515 1.00 89.12 91 SER A N 1
ATOM 726 C CA . SER A 1 91 ? 26.915 -9.218 -27.656 1.00 89.12 91 SER A CA 1
ATOM 727 C C . SER A 1 91 ? 25.558 -9.518 -28.277 1.00 89.12 91 SER A C 1
ATOM 729 O O . SER A 1 91 ? 24.989 -10.589 -28.043 1.00 89.12 91 SER A O 1
ATOM 731 N N . TYR A 1 92 ? 25.034 -8.591 -29.073 1.00 92.19 92 TYR A N 1
ATOM 732 C CA . TYR A 1 92 ? 23.789 -8.804 -29.795 1.00 92.19 92 TYR A CA 1
ATOM 733 C C . TYR A 1 92 ? 24.085 -9.230 -31.227 1.00 92.19 92 TYR A C 1
ATOM 735 O O . TYR A 1 92 ? 24.428 -8.424 -32.092 1.00 92.19 92 TYR A O 1
ATOM 743 N N . VAL A 1 93 ? 23.982 -10.529 -31.467 1.00 91.00 93 VAL A N 1
ATOM 744 C CA . VAL A 1 93 ? 24.421 -11.155 -32.708 1.00 91.00 93 VAL A CA 1
ATOM 745 C C . VAL A 1 93 ? 23.201 -11.566 -33.524 1.00 91.00 93 VAL A C 1
ATOM 747 O O . VAL A 1 93 ? 22.461 -12.452 -33.104 1.00 91.00 93 VAL A O 1
ATOM 750 N N . LEU A 1 94 ? 22.978 -10.948 -34.695 1.00 89.94 94 LEU A N 1
ATOM 751 C CA . LEU A 1 94 ? 21.723 -11.155 -35.437 1.00 89.94 94 LEU A CA 1
ATOM 752 C C . LEU A 1 94 ? 21.490 -12.631 -35.794 1.00 89.94 94 LEU A C 1
ATOM 754 O O . LEU A 1 94 ? 20.387 -13.125 -35.590 1.00 89.94 94 LEU A O 1
ATOM 758 N N . TRP A 1 95 ? 22.523 -13.366 -36.214 1.00 88.50 95 TRP A N 1
ATOM 759 C CA . TRP A 1 95 ? 22.380 -14.784 -36.575 1.00 88.50 95 TRP A CA 1
ATOM 760 C C . TRP A 1 95 ? 22.165 -15.724 -35.373 1.00 88.50 95 TRP A C 1
ATOM 762 O O . TRP A 1 95 ? 21.706 -16.849 -35.563 1.00 88.50 95 TRP A O 1
ATOM 772 N N . GLU A 1 96 ? 22.464 -15.290 -34.142 1.00 89.62 96 GLU A N 1
ATOM 773 C CA . GLU A 1 96 ? 22.078 -16.007 -32.912 1.00 89.62 96 GLU A CA 1
ATOM 774 C C . GLU A 1 96 ? 20.647 -15.641 -32.468 1.00 89.62 96 GLU A C 1
ATOM 776 O O . GLU A 1 96 ? 20.001 -16.401 -31.749 1.00 89.62 96 GLU A O 1
ATOM 781 N N . GLU A 1 97 ? 20.119 -14.511 -32.945 1.00 91.94 97 GLU A N 1
ATOM 782 C CA . GLU A 1 97 ? 18.811 -13.949 -32.587 1.00 91.94 97 GLU A CA 1
ATOM 783 C C . GLU A 1 97 ? 17.765 -14.107 -33.711 1.00 91.94 97 GLU A C 1
ATOM 785 O O . GLU A 1 97 ? 16.825 -13.319 -33.815 1.00 91.94 97 GLU A O 1
ATOM 790 N N . ASN A 1 98 ? 17.904 -15.134 -34.560 1.00 90.38 98 ASN A N 1
ATOM 791 C CA . ASN A 1 98 ? 17.024 -15.412 -35.712 1.00 90.38 98 ASN A CA 1
ATOM 792 C C . ASN A 1 98 ? 16.900 -14.240 -36.705 1.00 90.38 98 ASN A C 1
ATOM 794 O O . ASN A 1 98 ? 15.823 -13.986 -37.248 1.00 90.38 98 ASN A O 1
ATOM 798 N N . ASP A 1 99 ? 17.993 -13.508 -36.905 1.00 90.75 99 ASP A N 1
ATOM 799 C CA . ASP A 1 99 ? 18.097 -12.332 -37.768 1.00 90.75 99 ASP A CA 1
ATOM 800 C C . ASP A 1 99 ? 17.121 -11.202 -37.398 1.00 90.75 99 ASP A C 1
ATOM 802 O O . ASP A 1 99 ? 16.708 -10.414 -38.250 1.00 90.75 99 ASP A O 1
ATOM 806 N N . ILE A 1 100 ? 16.746 -11.101 -36.115 1.00 93.81 100 ILE A N 1
ATOM 807 C CA . ILE A 1 100 ? 15.875 -10.038 -35.598 1.00 93.81 100 ILE A CA 1
ATOM 808 C C . ILE A 1 100 ? 16.728 -8.816 -35.218 1.00 93.81 100 ILE A C 1
ATOM 810 O O . ILE A 1 100 ? 17.402 -8.842 -34.180 1.00 93.81 100 ILE A O 1
ATOM 814 N N . PRO A 1 101 ? 16.694 -7.711 -35.990 1.00 94.25 101 PRO A N 1
ATOM 815 C CA . PRO A 1 101 ? 17.398 -6.493 -35.613 1.00 94.25 101 PRO A CA 1
ATOM 816 C C . PRO A 1 101 ? 16.698 -5.786 -34.444 1.00 94.25 101 PRO A C 1
ATOM 818 O O . PRO A 1 101 ? 15.489 -5.966 -34.240 1.00 94.25 101 PRO A O 1
ATOM 821 N N . PRO A 1 102 ? 17.413 -4.914 -33.711 1.00 97.31 102 PRO A N 1
ATOM 822 C CA . PRO A 1 102 ? 16.777 -3.997 -32.778 1.00 97.31 102 PRO A CA 1
ATOM 823 C C . PRO A 1 102 ? 15.640 -3.216 -33.439 1.00 97.31 102 PRO A C 1
ATOM 825 O O . PRO A 1 102 ? 15.771 -2.688 -34.544 1.00 97.31 102 PRO A O 1
ATOM 828 N N . VAL A 1 103 ? 14.500 -3.119 -32.758 1.00 98.19 103 VAL A N 1
ATOM 829 C CA . VAL A 1 103 ? 13.382 -2.286 -33.211 1.00 98.19 103 VAL A CA 1
ATOM 830 C C . VAL A 1 103 ? 13.671 -0.804 -32.971 1.00 98.19 103 VAL A C 1
ATOM 832 O O . VAL A 1 103 ? 13.255 0.028 -33.776 1.00 98.19 103 VAL A O 1
ATOM 835 N N . LEU A 1 104 ? 14.408 -0.481 -31.906 1.00 98.56 104 LEU A N 1
ATOM 836 C CA . LEU A 1 104 ? 14.798 0.874 -31.522 1.00 98.56 104 LEU A CA 1
ATOM 837 C C . LEU A 1 104 ? 16.281 0.902 -31.145 1.00 98.56 104 LEU A C 1
ATOM 839 O O . LEU A 1 104 ? 16.697 0.091 -30.324 1.00 98.56 104 LEU A O 1
ATOM 843 N N . ALA A 1 105 ? 17.033 1.860 -31.681 1.00 97.88 105 ALA A N 1
ATOM 844 C CA . ALA A 1 105 ? 18.357 2.251 -31.194 1.00 97.88 105 ALA A CA 1
ATOM 845 C C . ALA A 1 105 ? 18.306 3.680 -30.635 1.00 97.88 105 ALA A C 1
ATOM 847 O O . ALA A 1 105 ? 17.559 4.520 -31.145 1.00 97.88 105 ALA A O 1
ATOM 848 N N . ILE A 1 106 ? 19.075 3.932 -29.581 1.00 97.31 106 ILE A N 1
ATOM 849 C CA . ILE A 1 106 ? 19.091 5.162 -28.791 1.00 97.31 106 ILE A CA 1
ATOM 850 C C . ILE A 1 106 ? 20.537 5.636 -28.681 1.00 97.31 106 ILE A C 1
ATOM 852 O O . ILE A 1 106 ? 21.404 4.870 -28.267 1.00 97.31 106 ILE A O 1
ATOM 856 N N . GLU A 1 107 ? 20.762 6.903 -29.011 1.00 94.69 107 GLU A N 1
ATOM 857 C CA . GLU A 1 107 ? 22.044 7.589 -28.843 1.00 94.69 107 GLU A CA 1
ATOM 858 C C . GLU A 1 107 ? 21.849 8.850 -27.988 1.00 94.69 107 GLU A C 1
ATOM 860 O O . GLU A 1 107 ? 20.907 9.626 -28.193 1.00 94.69 107 GLU A O 1
ATOM 865 N N . ILE A 1 108 ? 22.742 9.065 -27.029 1.00 92.50 108 ILE A N 1
ATOM 866 C CA . ILE A 1 108 ? 22.799 10.207 -26.126 1.00 92.50 108 ILE A CA 1
ATOM 867 C C . ILE A 1 108 ? 24.030 11.032 -26.496 1.00 92.50 108 ILE A C 1
ATOM 869 O O . ILE A 1 108 ? 25.169 10.671 -26.208 1.00 92.50 108 ILE A O 1
ATOM 873 N N . VAL A 1 109 ? 23.795 12.201 -27.090 1.00 87.69 109 VAL A N 1
ATOM 874 C CA . VAL A 1 109 ? 24.877 13.054 -27.596 1.00 87.69 109 VAL A CA 1
ATOM 875 C C . VAL A 1 109 ? 25.733 13.586 -26.448 1.00 87.69 109 VAL A C 1
ATOM 877 O O . VAL A 1 109 ? 25.248 14.252 -25.524 1.00 87.69 109 VAL A O 1
ATOM 880 N N . SER A 1 110 ? 27.035 13.325 -26.548 1.00 79.38 110 SER A N 1
ATOM 881 C CA . SER A 1 110 ? 28.049 13.769 -25.595 1.00 79.38 110 SER A CA 1
ATOM 882 C C . SER A 1 110 ? 28.708 15.098 -26.003 1.00 79.38 110 SER A C 1
ATOM 884 O O . SER A 1 110 ? 28.358 15.753 -26.991 1.00 79.38 110 SER A O 1
ATOM 886 N N . LYS A 1 111 ? 29.700 15.534 -25.215 1.00 67.12 111 LYS A N 1
ATOM 887 C CA . LYS A 1 111 ? 30.489 16.741 -25.500 1.00 67.12 111 LYS A CA 1
ATOM 888 C C . LYS A 1 111 ? 31.228 16.656 -26.838 1.00 67.12 111 LYS A C 1
ATOM 890 O O . LYS A 1 111 ? 31.408 17.699 -27.469 1.00 67.12 111 LYS A O 1
ATOM 895 N N . HIS A 1 112 ? 31.654 15.471 -27.262 1.00 65.56 112 HIS A N 1
ATOM 896 C CA . HIS A 1 112 ? 32.290 15.262 -28.560 1.00 65.56 112 HIS A CA 1
ATOM 897 C C . HIS A 1 112 ? 31.239 14.800 -29.571 1.00 65.56 112 HIS A C 1
ATOM 899 O O . HIS A 1 112 ? 30.360 14.017 -29.235 1.00 65.56 112 HIS A O 1
ATOM 905 N N . TYR A 1 113 ? 31.297 15.367 -30.774 1.00 57.91 113 TYR A N 1
ATOM 906 C CA . TYR A 1 113 ? 30.434 14.976 -31.885 1.00 57.91 113 TYR A CA 1
ATOM 907 C C . TYR A 1 113 ? 30.968 13.650 -32.439 1.00 57.91 113 TYR A C 1
ATOM 909 O O . TYR A 1 113 ? 32.078 13.649 -32.971 1.00 57.91 113 TYR A O 1
ATOM 917 N N . ASN A 1 114 ? 30.223 12.552 -32.278 1.00 62.91 114 ASN A N 1
ATOM 918 C CA . ASN A 1 114 ? 30.649 11.198 -32.655 1.00 62.91 114 ASN A CA 1
ATOM 919 C C . ASN A 1 114 ? 29.853 10.677 -33.866 1.00 62.91 114 ASN A C 1
ATOM 921 O O . ASN A 1 114 ? 29.481 9.502 -33.925 1.00 62.91 114 ASN A O 1
ATOM 925 N N . ASP A 1 115 ? 29.573 11.567 -34.825 1.00 66.88 115 ASP A N 1
ATOM 926 C CA . ASP A 1 115 ? 28.914 11.252 -36.098 1.00 66.88 115 ASP A CA 1
ATOM 927 C C . ASP A 1 115 ? 27.532 10.575 -35.949 1.00 66.88 115 ASP A C 1
ATOM 929 O O . ASP A 1 115 ? 27.061 9.854 -36.836 1.00 66.88 115 ASP A O 1
ATOM 933 N N . GLU A 1 116 ? 26.819 10.844 -34.845 1.00 74.12 116 GLU A N 1
ATOM 934 C CA . GLU A 1 116 ? 25.491 10.275 -34.564 1.00 74.12 116 GLU A CA 1
ATOM 935 C C . GLU A 1 116 ? 24.451 10.669 -35.631 1.00 74.12 116 GLU A C 1
ATOM 937 O O . GLU A 1 116 ? 23.485 9.943 -35.887 1.00 74.12 116 GLU A O 1
ATOM 942 N N . TYR A 1 117 ? 24.656 11.810 -36.292 1.00 71.69 117 TYR A N 1
ATOM 943 C CA . TYR A 1 117 ? 23.739 12.370 -37.287 1.00 71.69 117 TYR A CA 1
ATOM 944 C C . TYR A 1 117 ? 24.066 11.977 -38.740 1.00 71.69 117 TYR A C 1
ATOM 946 O O . TYR A 1 117 ? 23.266 12.280 -39.631 1.00 71.69 117 TYR A O 1
ATOM 954 N N . SER A 1 118 ? 25.188 11.293 -38.987 1.00 79.31 118 SER A N 1
ATOM 955 C CA . SER A 1 118 ? 25.677 10.908 -40.320 1.00 79.31 118 SER A CA 1
ATOM 956 C C . SER A 1 118 ? 25.892 9.392 -40.429 1.00 79.31 118 SER A C 1
ATOM 958 O O . SER A 1 118 ? 24.946 8.654 -40.719 1.00 79.31 118 SER A O 1
ATOM 960 N N . ASP A 1 119 ? 27.106 8.911 -40.176 1.00 81.25 119 ASP A N 1
ATOM 961 C CA . ASP A 1 119 ? 27.545 7.557 -40.525 1.00 81.25 119 ASP A CA 1
ATOM 962 C C . ASP A 1 119 ? 26.812 6.489 -39.707 1.00 81.25 119 ASP A C 1
ATOM 964 O O . ASP A 1 119 ? 26.357 5.479 -40.256 1.00 81.25 119 ASP A O 1
ATOM 968 N N . LYS A 1 120 ? 26.609 6.730 -38.403 1.00 84.75 120 LYS A N 1
ATOM 969 C CA . LYS A 1 120 ? 25.845 5.815 -37.537 1.00 84.75 120 LYS A CA 1
ATOM 970 C C . LYS A 1 120 ? 24.416 5.630 -38.043 1.00 84.75 120 LYS A C 1
ATOM 972 O O . LYS A 1 120 ? 23.911 4.511 -38.111 1.00 84.75 120 LYS A O 1
ATOM 977 N N . LYS A 1 121 ? 23.774 6.717 -38.475 1.00 86.88 121 LYS A N 1
ATOM 978 C CA . LYS A 1 121 ? 22.404 6.700 -38.997 1.00 86.88 121 LYS A CA 1
ATOM 979 C C . LYS A 1 121 ? 22.278 5.834 -40.254 1.00 86.88 121 LYS A C 1
ATOM 981 O O . LYS A 1 121 ? 21.291 5.118 -40.405 1.00 86.88 121 LYS A O 1
ATOM 986 N N . GLU A 1 122 ? 23.266 5.847 -41.145 1.00 88.06 122 GLU A N 1
ATOM 987 C CA . GLU A 1 122 ? 23.274 4.949 -42.306 1.00 88.06 122 GLU A CA 1
ATOM 988 C C . GLU A 1 122 ? 23.510 3.487 -41.915 1.00 88.06 122 GLU A C 1
ATOM 990 O O . GLU A 1 122 ? 22.849 2.596 -42.454 1.00 88.06 122 GLU A O 1
ATOM 995 N N . LYS A 1 123 ? 24.408 3.229 -40.957 1.00 88.88 123 LYS A N 1
ATOM 996 C CA . LYS A 1 123 ? 24.659 1.881 -40.425 1.00 88.88 123 LYS A CA 1
ATOM 997 C C . LYS A 1 123 ? 23.393 1.277 -39.811 1.00 88.88 123 LYS A C 1
ATOM 999 O O . LYS A 1 123 ? 23.006 0.172 -40.189 1.00 88.88 123 LYS A O 1
ATOM 1004 N N . TYR A 1 124 ? 22.677 2.023 -38.969 1.00 92.62 124 TYR A N 1
ATOM 1005 C CA . TYR A 1 124 ? 21.399 1.584 -38.395 1.00 92.62 124 TYR A CA 1
ATOM 1006 C C . TYR A 1 124 ? 20.323 1.319 -39.457 1.00 92.62 124 TYR A C 1
ATOM 1008 O O . TYR A 1 124 ? 19.587 0.334 -39.364 1.00 92.62 124 TYR A O 1
ATOM 1016 N N . ALA A 1 125 ? 20.264 2.144 -40.509 1.00 92.31 125 ALA A N 1
ATOM 1017 C CA . ALA A 1 125 ? 19.339 1.931 -41.619 1.00 92.31 125 ALA A CA 1
ATOM 1018 C C . ALA A 1 125 ? 19.651 0.636 -42.390 1.00 92.31 125 ALA A C 1
ATOM 1020 O O . ALA A 1 125 ? 18.726 -0.103 -42.728 1.00 92.31 125 ALA A O 1
ATOM 1021 N N . LYS A 1 126 ? 20.937 0.340 -42.636 1.00 90.00 126 LYS A N 1
ATOM 1022 C CA . LYS A 1 126 ? 21.392 -0.908 -43.280 1.00 90.00 126 LYS A CA 1
ATOM 1023 C C . LYS A 1 126 ? 21.097 -2.142 -42.425 1.00 90.00 126 LYS A C 1
ATOM 1025 O O . LYS A 1 126 ? 20.699 -3.161 -42.977 1.00 90.00 126 LYS A O 1
ATOM 1030 N N . LEU A 1 127 ? 21.230 -2.029 -41.101 1.00 90.25 127 LEU A N 1
ATOM 1031 C CA . LEU A 1 127 ? 20.857 -3.078 -40.142 1.00 90.25 127 LEU A CA 1
ATOM 1032 C C . LEU A 1 127 ? 19.342 -3.322 -40.063 1.00 90.25 127 LEU A C 1
ATOM 1034 O O . LEU A 1 127 ? 18.911 -4.329 -39.512 1.00 90.25 127 LEU A O 1
ATOM 1038 N N . GLY A 1 128 ? 18.517 -2.414 -40.592 1.00 92.69 128 GLY A N 1
ATOM 1039 C CA . GLY A 1 128 ? 17.061 -2.536 -40.543 1.00 92.69 128 GLY A CA 1
ATOM 1040 C C . GLY A 1 128 ? 16.442 -2.089 -39.218 1.00 92.69 128 GLY A C 1
ATOM 1041 O O . GLY A 1 128 ? 15.283 -2.418 -38.950 1.00 92.69 128 GLY A O 1
ATOM 1042 N N . VAL A 1 129 ? 17.170 -1.314 -38.405 1.00 96.69 129 VAL A N 1
ATOM 1043 C CA . VAL A 1 129 ? 16.638 -0.767 -37.152 1.00 96.69 129 VAL A CA 1
ATOM 1044 C C . VAL A 1 129 ? 15.483 0.181 -37.466 1.00 96.69 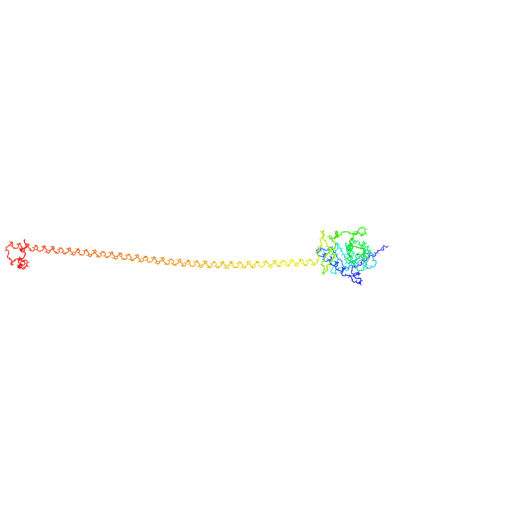129 VAL A C 1
ATOM 1046 O O . VAL A 1 129 ? 15.647 1.205 -38.135 1.00 96.69 129 VAL A O 1
ATOM 1049 N N . LYS A 1 130 ? 14.276 -0.155 -37.009 1.00 97.88 130 LYS A N 1
ATOM 1050 C CA . LYS A 1 130 ? 13.064 0.566 -37.429 1.00 97.88 130 LYS A CA 1
ATOM 1051 C C . LYS A 1 130 ? 13.001 1.992 -36.895 1.00 97.88 130 LYS A C 1
ATOM 1053 O O . LYS A 1 130 ? 12.504 2.874 -37.600 1.00 97.88 130 LYS A O 1
ATOM 1058 N N . TYR A 1 131 ? 13.488 2.209 -35.680 1.00 98.50 131 TYR A N 1
ATOM 1059 C CA . TYR A 1 131 ? 13.452 3.491 -34.994 1.00 98.50 131 TYR A CA 1
ATOM 1060 C C . TYR A 1 131 ? 14.842 3.878 -34.504 1.00 98.50 131 TYR A C 1
ATOM 1062 O O . TYR A 1 131 ? 15.520 3.087 -33.860 1.00 98.50 131 TYR A O 1
ATOM 1070 N N . TYR A 1 132 ? 15.253 5.105 -34.796 1.00 97.81 132 TYR A N 1
ATOM 1071 C CA . TYR A 1 132 ? 16.528 5.652 -34.352 1.00 97.81 132 TYR A CA 1
ATOM 1072 C C . TYR A 1 132 ? 16.272 6.940 -33.581 1.00 97.81 132 TYR A C 1
ATOM 1074 O O . TYR A 1 132 ? 15.725 7.891 -34.141 1.00 97.81 132 TYR A O 1
ATOM 1082 N N . LEU A 1 133 ? 16.592 6.937 -32.292 1.00 97.69 133 LEU A N 1
ATOM 1083 C CA . LEU A 1 133 ? 16.375 8.049 -31.379 1.00 97.69 133 LEU A CA 1
ATOM 1084 C C . LEU A 1 133 ? 17.710 8.705 -31.056 1.00 97.69 133 LEU A C 1
ATOM 1086 O O . LEU A 1 133 ? 18.632 8.034 -30.603 1.00 97.69 133 LEU A O 1
ATOM 1090 N N . ILE A 1 134 ? 17.772 10.022 -31.220 1.00 95.44 134 ILE A N 1
ATOM 1091 C CA . ILE A 1 134 ? 18.893 10.840 -30.769 1.00 95.44 134 ILE A CA 1
ATOM 1092 C C . ILE A 1 134 ? 18.391 11.776 -29.673 1.00 95.44 134 ILE A C 1
ATOM 1094 O O . ILE A 1 134 ? 17.427 12.526 -29.863 1.00 95.44 134 ILE A O 1
ATOM 1098 N N . TYR A 1 135 ? 19.056 11.736 -28.524 1.00 95.00 135 TYR A N 1
ATOM 1099 C CA . TYR A 1 135 ? 18.789 12.604 -27.389 1.00 95.00 135 TYR A CA 1
ATOM 1100 C C . TYR A 1 135 ? 19.966 13.542 -27.153 1.00 95.00 135 TYR A C 1
ATOM 1102 O O . TYR A 1 135 ? 21.058 13.121 -26.778 1.00 95.00 135 TYR A O 1
ATOM 1110 N N . ASN A 1 136 ? 19.740 14.836 -27.364 1.00 92.50 136 ASN A N 1
ATOM 1111 C CA . ASN A 1 136 ? 20.767 15.868 -27.280 1.00 92.50 136 ASN A CA 1
ATOM 1112 C C . ASN A 1 136 ? 20.347 17.003 -26.332 1.00 92.50 136 ASN A C 1
ATOM 1114 O O . ASN A 1 136 ? 20.112 18.134 -26.763 1.00 92.50 136 ASN A O 1
ATOM 1118 N N . PRO A 1 137 ? 20.241 16.747 -25.019 1.00 90.00 137 PRO A N 1
ATOM 1119 C CA . PRO A 1 137 ? 19.723 17.744 -24.084 1.00 90.00 137 PRO A CA 1
ATOM 1120 C C . PRO A 1 137 ? 20.631 18.970 -23.943 1.00 90.00 137 PRO A C 1
ATOM 1122 O O . PRO A 1 137 ? 20.148 20.064 -23.658 1.00 90.00 137 PRO A O 1
ATOM 1125 N N . ASN A 1 138 ? 21.940 18.797 -24.143 1.00 88.56 138 ASN A N 1
ATOM 1126 C CA . ASN A 1 138 ? 22.945 19.782 -23.744 1.00 88.56 138 ASN A CA 1
ATOM 1127 C C . ASN A 1 138 ? 23.600 20.513 -24.924 1.00 88.56 138 ASN A C 1
ATOM 1129 O O . ASN A 1 138 ? 24.129 21.607 -24.731 1.00 88.56 138 ASN A O 1
ATOM 1133 N N . TYR A 1 139 ? 23.582 19.936 -26.131 1.00 87.88 139 TYR A N 1
ATOM 1134 C CA . TYR A 1 139 ? 24.341 20.448 -27.276 1.00 87.88 139 TYR A CA 1
ATOM 1135 C C . TYR A 1 139 ? 23.490 20.712 -28.522 1.00 87.88 139 TYR A C 1
ATOM 1137 O O . TYR A 1 139 ? 24.027 21.146 -29.539 1.00 87.88 139 TYR A O 1
ATOM 1145 N N . TRP A 1 140 ? 22.164 20.565 -28.444 1.00 86.81 140 TRP A N 1
ATOM 1146 C CA . TRP A 1 140 ? 21.257 20.755 -29.583 1.00 86.81 140 TRP A CA 1
ATOM 1147 C C . TRP A 1 140 ? 21.432 22.109 -30.291 1.00 86.81 140 TRP A C 1
ATOM 1149 O O . TRP A 1 140 ? 21.396 22.171 -31.517 1.00 86.81 140 TRP A O 1
ATOM 1159 N N . GLN A 1 141 ? 21.704 23.191 -29.547 1.00 86.81 141 GLN A N 1
ATOM 1160 C CA . GLN A 1 141 ? 21.965 24.520 -30.122 1.00 86.81 141 GLN A CA 1
ATOM 1161 C C . GLN A 1 141 ? 23.269 24.568 -30.920 1.00 86.81 141 GLN A C 1
ATOM 1163 O O . GLN A 1 141 ? 23.310 25.156 -32.000 1.00 86.81 141 GLN A O 1
ATOM 1168 N N . ARG A 1 142 ? 24.333 23.954 -30.383 1.00 85.88 142 ARG A N 1
ATOM 1169 C CA . ARG A 1 142 ? 25.644 23.850 -31.038 1.00 85.88 142 ARG A CA 1
ATOM 1170 C C . ARG A 1 142 ? 25.518 23.041 -32.325 1.00 85.88 142 ARG A C 1
ATOM 1172 O O . ARG A 1 142 ? 26.024 23.463 -33.361 1.00 85.88 142 ARG A O 1
ATOM 1179 N N . ASP A 1 143 ? 24.810 21.920 -32.240 1.00 84.12 143 ASP A N 1
ATOM 1180 C CA . ASP A 1 143 ? 24.697 20.938 -33.318 1.00 84.12 143 ASP A CA 1
ATOM 1181 C C . ASP A 1 143 ? 23.614 21.315 -34.343 1.00 84.12 143 ASP A C 1
ATOM 1183 O O . ASP A 1 143 ? 23.566 20.736 -35.421 1.00 84.12 143 ASP A O 1
ATOM 1187 N N . LYS A 1 144 ? 22.792 22.336 -34.054 1.00 88.50 144 LYS A N 1
ATOM 1188 C CA . LYS A 1 144 ? 21.654 22.796 -34.877 1.00 88.50 144 LYS A CA 1
ATOM 1189 C C . LYS A 1 144 ? 20.566 21.728 -35.054 1.00 88.50 144 LYS A C 1
ATOM 1191 O O . LYS A 1 144 ? 19.939 21.637 -36.108 1.00 88.50 144 LYS A O 1
ATOM 1196 N N . HIS A 1 145 ? 20.326 20.974 -33.989 1.00 90.75 145 HIS A N 1
ATOM 1197 C CA . HIS A 1 145 ? 19.348 19.893 -33.894 1.00 90.75 145 HIS A CA 1
ATOM 1198 C C . HIS A 1 145 ? 18.287 20.192 -32.830 1.00 90.75 145 HIS A C 1
ATOM 1200 O O . HIS A 1 145 ? 18.342 21.229 -32.168 1.00 90.75 145 HIS A O 1
ATOM 1206 N N . GLN A 1 146 ? 17.292 19.317 -32.676 1.00 92.00 146 GLN A N 1
ATOM 1207 C CA . GLN A 1 146 ? 16.366 19.364 -31.539 1.00 92.00 146 GLN A CA 1
ATOM 1208 C C . GLN A 1 146 ? 16.892 18.530 -30.357 1.00 92.00 146 GLN A C 1
ATOM 1210 O O . GLN A 1 146 ? 17.643 17.578 -30.566 1.00 92.00 146 GLN A O 1
ATOM 1215 N N . PRO A 1 147 ? 16.491 18.838 -29.107 1.00 92.75 147 PRO A N 1
ATOM 1216 C CA . PRO A 1 147 ? 16.880 18.037 -27.942 1.00 92.75 147 PRO A CA 1
ATOM 1217 C C . PRO A 1 147 ? 16.416 16.575 -28.005 1.00 92.75 147 PRO A C 1
ATOM 1219 O O . PRO A 1 147 ? 16.996 15.718 -27.342 1.00 92.75 147 PRO A O 1
ATOM 1222 N N . PHE A 1 148 ? 15.364 16.303 -28.780 1.00 96.38 148 PHE A N 1
ATOM 1223 C CA . PHE A 1 148 ? 14.789 14.986 -29.020 1.00 96.38 148 PHE A CA 1
ATOM 1224 C C . PHE A 1 148 ? 14.492 14.837 -30.512 1.00 96.38 148 PHE A C 1
ATOM 1226 O O . PHE A 1 148 ? 13.724 15.620 -31.075 1.00 96.38 148 PHE A O 1
ATOM 1233 N N . GLU A 1 149 ? 15.078 13.825 -31.148 1.00 96.69 149 GLU A N 1
ATOM 1234 C CA . GLU A 1 149 ? 14.815 13.494 -32.545 1.00 96.69 149 GLU A CA 1
ATOM 1235 C C . GLU A 1 149 ? 14.590 11.991 -32.696 1.00 96.69 149 GLU A C 1
ATOM 1237 O O . GLU A 1 149 ? 15.509 11.190 -32.541 1.00 96.69 149 GLU A O 1
ATOM 1242 N N . LEU A 1 150 ? 13.359 11.605 -33.034 1.00 97.81 150 LEU A N 1
ATOM 1243 C CA . LEU A 1 150 ? 13.025 10.223 -33.353 1.00 97.81 150 LEU A CA 1
ATOM 1244 C C . LEU A 1 150 ? 12.845 10.062 -34.858 1.00 97.81 150 LEU A C 1
ATOM 1246 O O . LEU A 1 150 ? 12.002 10.707 -35.480 1.00 97.81 150 LEU A O 1
ATOM 1250 N N . TYR A 1 151 ? 13.594 9.143 -35.444 1.00 97.81 151 TYR A N 1
ATOM 1251 C CA . TYR A 1 151 ? 13.525 8.814 -36.854 1.00 97.81 151 TYR A CA 1
ATOM 1252 C C . TYR A 1 151 ? 12.897 7.440 -37.062 1.00 97.81 151 TYR A C 1
ATOM 1254 O O . TYR A 1 151 ? 13.247 6.481 -36.382 1.00 97.81 151 TYR A O 1
ATOM 1262 N N . ARG A 1 152 ? 12.014 7.319 -38.057 1.00 98.00 152 ARG A N 1
ATOM 1263 C CA . ARG A 1 152 ? 11.428 6.042 -38.483 1.00 98.00 152 ARG A CA 1
ATOM 1264 C C . ARG A 1 152 ? 11.963 5.636 -39.849 1.00 98.00 152 ARG A C 1
ATOM 1266 O O . ARG A 1 152 ? 11.902 6.429 -40.791 1.00 98.00 152 ARG A O 1
ATOM 1273 N N . LEU A 1 153 ? 12.444 4.405 -39.970 1.00 97.56 153 LEU A N 1
ATOM 1274 C CA . LEU A 1 153 ? 12.935 3.842 -41.221 1.00 97.56 153 LEU A CA 1
ATOM 1275 C C . LEU A 1 153 ? 11.763 3.570 -42.176 1.00 97.56 153 LEU A C 1
ATOM 1277 O O . LEU A 1 153 ? 10.830 2.833 -41.851 1.00 97.56 153 LEU A O 1
ATOM 1281 N N . LYS A 1 154 ? 11.801 4.161 -43.373 1.00 95.75 154 LYS A N 1
ATOM 1282 C CA . LYS A 1 154 ? 10.870 3.898 -44.478 1.00 95.75 154 LYS A CA 1
ATOM 1283 C C . LYS A 1 154 ? 11.654 3.795 -45.781 1.00 95.75 154 LYS A C 1
ATOM 1285 O O . LYS A 1 154 ? 12.394 4.710 -46.124 1.00 95.75 154 LYS A O 1
ATOM 1290 N N . GLN A 1 155 ? 11.488 2.688 -46.509 1.00 92.06 155 GLN A N 1
ATOM 1291 C CA . GLN A 1 155 ? 12.163 2.450 -47.799 1.00 92.06 155 GLN A CA 1
ATOM 1292 C C . GLN A 1 155 ? 13.690 2.691 -47.736 1.00 92.06 155 GLN A C 1
ATOM 1294 O O . GLN A 1 155 ? 14.267 3.335 -48.608 1.00 92.06 155 GLN A O 1
ATOM 1299 N N . GLY A 1 156 ? 14.335 2.219 -46.662 1.00 89.44 156 GLY A N 1
ATOM 1300 C CA . GLY A 1 156 ? 15.784 2.348 -46.461 1.00 89.44 156 GLY A CA 1
ATOM 1301 C C . GLY A 1 156 ? 16.274 3.736 -46.030 1.00 89.44 156 GLY A C 1
ATOM 1302 O O . GLY A 1 156 ? 17.479 3.937 -45.933 1.00 89.44 156 GLY A O 1
ATOM 1303 N N . LYS A 1 157 ? 15.379 4.698 -45.759 1.00 93.56 157 LYS A N 1
ATOM 1304 C CA . LYS A 1 157 ? 15.741 6.039 -45.274 1.00 93.56 157 LYS A CA 1
ATOM 1305 C C . LYS A 1 157 ? 14.998 6.408 -43.999 1.00 93.56 157 LYS A C 1
ATOM 1307 O O . LYS A 1 157 ? 13.821 6.098 -43.828 1.00 93.56 157 LYS A O 1
ATOM 1312 N N . TYR A 1 158 ? 15.690 7.105 -43.110 1.00 96.75 158 TYR A N 1
ATOM 1313 C CA . TYR A 1 158 ? 15.124 7.604 -41.864 1.00 96.75 158 TYR A CA 1
ATOM 1314 C C . TYR A 1 158 ? 14.349 8.903 -42.075 1.00 96.75 158 TYR A C 1
ATOM 1316 O O . TYR A 1 158 ? 14.892 9.886 -42.577 1.00 96.75 158 TYR A O 1
ATOM 1324 N N . ILE A 1 159 ? 13.092 8.919 -41.636 1.00 96.69 159 ILE A N 1
ATOM 1325 C CA . ILE A 1 159 ? 12.211 10.089 -41.683 1.00 96.69 159 ILE A CA 1
ATOM 1326 C C . ILE A 1 159 ? 11.969 10.583 -40.259 1.00 96.69 159 ILE A C 1
ATOM 1328 O O . ILE A 1 159 ? 11.514 9.810 -39.413 1.00 96.69 159 ILE A O 1
ATOM 1332 N N . LEU A 1 160 ? 12.252 11.863 -40.004 1.00 96.94 160 LEU A N 1
ATOM 1333 C CA . LEU A 1 160 ? 12.026 12.499 -38.704 1.00 96.94 160 LEU A CA 1
ATOM 1334 C C . LEU A 1 160 ? 10.537 12.469 -38.341 1.00 96.94 160 LEU A C 1
ATOM 1336 O O . LEU A 1 160 ? 9.674 12.732 -39.181 1.00 96.94 160 LEU A O 1
ATOM 1340 N N . GLN A 1 161 ? 10.244 12.129 -37.093 1.00 96.88 161 GLN A N 1
ATOM 1341 C CA . GLN A 1 161 ? 8.918 12.185 -36.499 1.00 96.88 161 GLN A CA 1
ATOM 1342 C C . GLN A 1 161 ? 8.799 13.451 -35.643 1.00 96.88 161 GLN A C 1
ATOM 1344 O O . GLN A 1 161 ? 9.740 13.816 -34.946 1.00 96.88 161 GLN A O 1
ATOM 1349 N N . THR A 1 162 ? 7.655 14.134 -35.714 1.00 91.38 162 THR A N 1
ATOM 1350 C CA . THR A 1 162 ? 7.479 15.481 -35.137 1.00 91.38 162 THR A CA 1
ATOM 1351 C C . THR A 1 162 ? 6.618 15.521 -33.875 1.00 91.38 162 THR A C 1
ATOM 1353 O O . THR A 1 162 ? 6.343 16.608 -33.376 1.00 91.38 162 THR A O 1
ATOM 1356 N N . THR A 1 163 ? 6.140 14.378 -33.381 1.00 92.25 163 THR A N 1
ATOM 1357 C CA . THR A 1 163 ? 5.347 14.301 -32.145 1.00 92.25 163 THR A CA 1
ATOM 1358 C C . THR A 1 163 ? 6.203 13.792 -30.995 1.00 92.25 163 THR A C 1
ATOM 1360 O O . THR A 1 163 ? 7.016 12.888 -31.181 1.00 92.25 163 THR A O 1
ATOM 1363 N N . GLU A 1 164 ? 5.990 14.357 -29.811 1.00 94.38 164 GLU A N 1
ATOM 1364 C CA . GLU A 1 164 ? 6.624 13.947 -28.564 1.00 94.38 164 GLU A CA 1
ATOM 1365 C C . GLU A 1 164 ? 5.564 13.988 -27.440 1.00 94.38 164 GLU A C 1
ATOM 1367 O O . GLU A 1 164 ? 4.956 15.044 -27.246 1.00 94.38 164 GLU A O 1
ATOM 1372 N N . PRO A 1 165 ? 5.319 12.878 -26.723 1.00 96.75 165 PRO A N 1
ATOM 1373 C CA . PRO A 1 165 ? 5.937 11.572 -26.931 1.00 96.75 165 PRO A CA 1
ATOM 1374 C C . PRO A 1 165 ? 5.459 10.919 -28.249 1.00 96.75 165 PRO A C 1
ATOM 1376 O O . PRO A 1 165 ? 4.451 11.308 -28.839 1.00 96.75 165 PRO A O 1
ATOM 1379 N N . TYR A 1 166 ? 6.230 9.968 -28.778 1.00 97.38 166 TYR A N 1
ATOM 1380 C CA . TYR A 1 166 ? 5.900 9.280 -30.032 1.00 97.38 166 TYR A CA 1
ATOM 1381 C C . TYR A 1 166 ? 5.525 7.824 -29.785 1.00 97.38 166 TYR A C 1
ATOM 1383 O O . TYR A 1 166 ? 6.362 7.053 -29.315 1.00 97.38 166 TYR A O 1
ATOM 1391 N N . TRP A 1 167 ? 4.314 7.434 -30.191 1.00 97.50 167 TRP A N 1
ATOM 1392 C CA . TRP A 1 167 ? 3.841 6.051 -30.123 1.00 97.50 167 TRP A CA 1
ATOM 1393 C C . TRP A 1 167 ? 4.564 5.153 -31.127 1.00 97.50 167 TRP A C 1
ATOM 1395 O O . TRP A 1 167 ? 4.437 5.335 -32.341 1.00 97.50 167 TRP A O 1
ATOM 1405 N N . ILE A 1 168 ? 5.279 4.140 -30.632 1.00 97.56 168 ILE A N 1
ATOM 1406 C CA . ILE A 1 168 ? 5.964 3.138 -31.454 1.00 97.56 168 ILE A CA 1
ATOM 1407 C C . ILE A 1 168 ? 5.097 1.869 -31.510 1.00 97.56 168 ILE A C 1
ATOM 1409 O O . ILE A 1 168 ? 5.084 1.104 -30.541 1.00 97.56 168 ILE A O 1
ATOM 1413 N N . PRO A 1 169 ? 4.381 1.596 -32.622 1.00 96.19 169 PRO A N 1
ATOM 1414 C CA . PRO A 1 169 ? 3.413 0.500 -32.687 1.00 96.19 169 PRO A CA 1
ATOM 1415 C C . PRO A 1 169 ? 4.008 -0.880 -32.400 1.00 96.19 169 PRO A C 1
ATOM 1417 O O . PRO A 1 169 ? 3.361 -1.698 -31.758 1.00 96.19 169 PRO A O 1
ATOM 1420 N N . GLU A 1 170 ? 5.234 -1.135 -32.855 1.00 96.69 170 GLU A N 1
ATOM 1421 C CA . GLU A 1 170 ? 5.936 -2.404 -32.649 1.00 96.69 170 GLU A CA 1
ATOM 1422 C C . GLU A 1 170 ? 6.340 -2.657 -31.192 1.00 96.69 170 GLU A C 1
A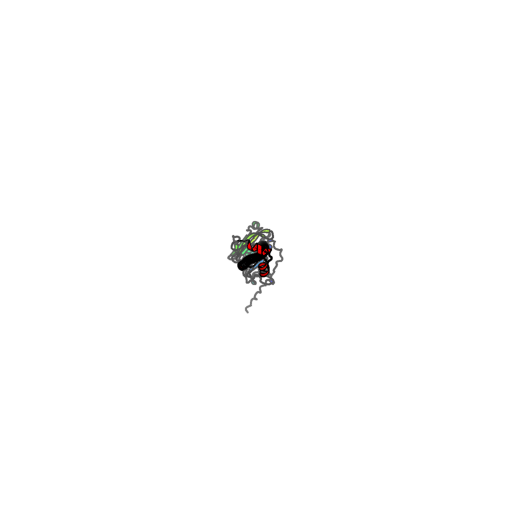TOM 1424 O O . GLU A 1 170 ? 6.487 -3.808 -30.785 1.00 96.69 170 GLU A O 1
ATOM 1429 N N . ILE A 1 171 ? 6.528 -1.590 -30.417 1.00 97.44 171 ILE A N 1
ATOM 1430 C CA . ILE A 1 171 ? 6.852 -1.664 -28.991 1.00 97.44 171 ILE A CA 1
ATOM 1431 C C . ILE A 1 171 ? 5.547 -1.686 -28.190 1.00 97.44 171 ILE A C 1
ATOM 1433 O O . ILE A 1 171 ? 5.434 -2.435 -27.227 1.00 97.44 171 ILE A O 1
ATOM 1437 N N . GLY A 1 172 ? 4.533 -0.926 -28.607 1.00 97.19 172 GLY A N 1
ATOM 1438 C CA . GLY A 1 172 ? 3.314 -0.726 -27.826 1.00 97.19 172 GLY A CA 1
ATOM 1439 C C . GLY A 1 172 ? 3.518 0.253 -26.668 1.00 97.19 172 GLY A C 1
ATOM 1440 O O . GLY A 1 172 ? 2.835 0.142 -25.654 1.00 97.19 172 GLY A O 1
ATOM 1441 N N . LEU A 1 173 ? 4.478 1.170 -26.813 1.00 98.19 173 LEU A N 1
ATOM 1442 C CA . LEU A 1 173 ? 4.778 2.249 -25.877 1.00 98.19 173 LEU A CA 1
ATOM 1443 C C . LEU A 1 173 ? 5.101 3.521 -26.661 1.00 98.19 173 LEU A C 1
ATOM 1445 O O . LEU A 1 173 ? 5.592 3.466 -27.795 1.00 98.19 173 LEU A O 1
ATOM 1449 N N . SER A 1 174 ? 4.856 4.657 -26.025 1.00 98.00 174 SER A N 1
ATOM 1450 C CA . SER A 1 174 ? 5.325 5.964 -26.466 1.00 98.00 174 SER A CA 1
ATOM 1451 C C . SER A 1 174 ? 6.680 6.286 -25.806 1.00 98.00 174 SER A C 1
ATOM 1453 O O . SER A 1 174 ? 6.972 5.795 -24.716 1.00 98.00 174 SER A O 1
ATOM 1455 N N . ILE A 1 175 ? 7.526 7.099 -26.444 1.00 98.38 175 ILE A N 1
ATOM 1456 C CA . ILE A 1 175 ? 8.791 7.593 -25.859 1.00 98.38 175 ILE A CA 1
ATOM 1457 C C . ILE A 1 175 ? 8.900 9.111 -26.007 1.00 98.38 175 ILE A C 1
ATOM 1459 O O . ILE A 1 175 ? 8.545 9.656 -27.054 1.00 98.38 175 ILE A O 1
ATOM 1463 N N . GLY A 1 176 ? 9.381 9.793 -24.969 1.00 97.94 176 GLY A N 1
ATOM 1464 C CA . GLY A 1 176 ? 9.536 11.250 -24.961 1.00 97.94 176 GLY A CA 1
ATOM 1465 C C . GLY A 1 176 ? 10.219 11.768 -23.699 1.00 97.94 176 GLY A C 1
ATOM 1466 O O . GLY A 1 176 ? 10.629 10.986 -22.835 1.00 97.94 176 GLY A O 1
ATOM 1467 N N . ARG A 1 177 ? 10.359 13.092 -23.596 1.00 97.56 177 ARG A N 1
ATOM 1468 C CA . ARG A 1 177 ? 10.963 13.768 -22.445 1.00 97.56 177 ARG A CA 1
ATOM 1469 C C . ARG A 1 177 ? 9.934 14.120 -21.375 1.00 97.56 177 ARG A C 1
ATOM 1471 O O . ARG A 1 177 ? 8.902 14.725 -21.657 1.00 97.56 177 ARG A O 1
ATOM 1478 N N . SER A 1 178 ? 10.294 13.861 -20.122 1.00 97.00 178 SER A N 1
ATOM 1479 C CA . SER A 1 178 ? 9.563 14.330 -18.944 1.00 97.00 178 SER A CA 1
ATOM 1480 C C . SER A 1 178 ? 10.492 15.018 -17.959 1.00 97.00 178 SER A C 1
ATOM 1482 O O . SER A 1 178 ? 11.629 14.588 -17.759 1.00 97.00 178 SER A O 1
ATOM 1484 N N . LYS A 1 179 ? 10.002 16.072 -17.300 1.00 96.19 179 LYS A N 1
ATOM 1485 C CA . LYS A 1 179 ? 10.744 16.742 -16.233 1.00 96.19 179 LYS A CA 1
ATOM 1486 C C . LYS A 1 179 ? 10.481 16.046 -14.900 1.00 96.19 179 LYS A C 1
ATOM 1488 O O . LYS A 1 179 ? 9.481 16.328 -14.243 1.00 96.19 179 LYS A O 1
ATOM 1493 N N . VAL A 1 180 ? 11.396 15.171 -14.495 1.00 96.31 180 VAL A N 1
ATOM 1494 C CA . VAL A 1 180 ? 11.311 14.402 -13.242 1.00 96.31 180 VAL A CA 1
ATOM 1495 C C . VAL A 1 180 ? 12.573 14.574 -12.400 1.00 96.31 180 VAL A C 1
ATOM 1497 O O . VAL A 1 180 ? 13.611 15.017 -12.895 1.00 96.31 180 VAL A O 1
ATOM 1500 N N . ASP A 1 181 ? 12.457 14.265 -11.111 1.00 95.31 181 ASP A N 1
ATOM 1501 C CA . ASP A 1 181 ? 13.586 14.138 -10.191 1.00 95.31 181 ASP A CA 1
ATOM 1502 C C . ASP A 1 181 ? 13.972 12.659 -10.107 1.00 95.31 181 ASP A C 1
ATOM 1504 O O . ASP A 1 181 ? 13.265 11.866 -9.486 1.00 95.31 181 ASP A O 1
ATOM 1508 N N . HIS A 1 182 ? 15.061 12.300 -10.782 1.00 95.56 182 HIS A N 1
ATOM 1509 C CA . HIS A 1 182 ? 15.648 10.965 -10.743 1.00 95.56 182 HIS A CA 1
ATOM 1510 C C . HIS A 1 182 ? 17.023 11.082 -10.086 1.00 95.56 182 HIS A C 1
ATOM 1512 O O . HIS A 1 182 ? 17.812 11.952 -10.460 1.00 95.56 182 HIS A O 1
ATOM 1518 N N . LEU A 1 183 ? 17.288 10.249 -9.076 1.00 93.69 183 LEU A N 1
ATOM 1519 C CA . LEU A 1 183 ? 18.522 10.286 -8.277 1.00 93.69 183 LEU A CA 1
ATOM 1520 C C . LEU A 1 183 ? 18.862 11.662 -7.655 1.00 93.69 183 LEU A C 1
ATOM 1522 O O . LEU A 1 183 ? 20.032 11.977 -7.444 1.00 93.69 183 LEU A O 1
ATOM 1526 N N . GLY A 1 184 ? 17.861 12.488 -7.332 1.00 94.19 184 GLY A N 1
ATOM 1527 C CA . GLY A 1 184 ? 18.071 13.829 -6.768 1.00 94.19 184 GLY A CA 1
ATOM 1528 C C . GLY A 1 184 ? 18.388 14.898 -7.818 1.00 94.19 184 GLY A C 1
ATOM 1529 O O . GLY A 1 184 ? 18.774 16.014 -7.461 1.00 94.19 184 GLY A O 1
ATOM 1530 N N . TRP A 1 185 ? 18.254 14.576 -9.109 1.00 94.00 185 TRP A N 1
ATOM 1531 C CA . TRP A 1 185 ? 18.516 15.489 -10.212 1.00 94.00 185 TRP A CA 1
ATOM 1532 C C . TRP A 1 185 ? 17.245 15.794 -11.008 1.00 94.00 185 TRP A C 1
ATOM 1534 O O . TRP A 1 185 ? 16.773 15.011 -11.838 1.00 94.00 185 TRP A O 1
ATOM 1544 N N . GLN A 1 186 ? 16.723 17.005 -10.797 1.00 95.50 186 GLN A N 1
ATOM 1545 C CA . GLN A 1 186 ? 15.580 17.518 -11.541 1.00 95.50 186 GLN A CA 1
ATOM 1546 C C . GLN A 1 186 ? 15.985 18.018 -12.934 1.00 95.50 186 GLN A C 1
ATOM 1548 O O . GLN A 1 186 ? 16.650 19.048 -13.073 1.00 95.50 186 GLN A O 1
ATOM 1553 N N . ARG A 1 187 ? 15.531 17.325 -13.980 1.00 94.00 187 ARG A N 1
ATOM 1554 C CA . ARG A 1 187 ? 15.796 17.675 -15.385 1.00 94.00 187 ARG A CA 1
ATOM 1555 C C . ARG A 1 187 ? 14.820 16.978 -16.328 1.00 94.00 187 ARG A C 1
ATOM 1557 O O . ARG A 1 187 ? 13.993 16.187 -15.889 1.00 94.00 187 ARG A O 1
ATOM 1564 N N . GLU A 1 188 ? 14.925 17.277 -17.619 1.00 95.25 188 GLU A N 1
ATOM 1565 C CA . GLU A 1 188 ? 14.298 16.448 -18.648 1.00 95.25 188 GLU A CA 1
ATOM 1566 C C . GLU A 1 188 ? 15.043 15.110 -18.739 1.00 95.25 188 GLU A C 1
ATOM 1568 O O . GLU A 1 188 ? 16.265 15.092 -18.910 1.00 95.25 188 GLU A O 1
ATOM 1573 N N . TRP A 1 189 ? 14.296 14.019 -18.598 1.00 97.00 189 TRP A N 1
ATOM 1574 C CA . TRP A 1 189 ? 14.722 12.630 -18.755 1.00 97.00 189 TRP A CA 1
ATOM 1575 C C . TRP A 1 189 ? 13.899 11.976 -19.864 1.00 97.00 189 TRP A C 1
ATOM 1577 O O . TRP A 1 189 ? 12.745 12.355 -20.070 1.00 97.00 189 TRP A O 1
ATOM 1587 N N . LEU A 1 190 ? 14.458 10.979 -20.552 1.00 97.69 190 LEU A N 1
ATOM 1588 C CA . LEU A 1 190 ? 13.680 10.133 -21.457 1.00 97.69 190 LEU A CA 1
ATOM 1589 C C . LEU A 1 190 ? 12.919 9.074 -20.667 1.00 97.69 190 LEU A C 1
ATOM 1591 O O . LEU A 1 190 ? 13.533 8.329 -19.907 1.00 97.69 190 LEU A O 1
ATOM 1595 N N . LEU A 1 191 ? 11.608 8.984 -20.886 1.00 98.38 191 LEU A N 1
ATOM 1596 C CA . LEU A 1 191 ? 10.731 8.003 -20.250 1.00 98.38 191 LEU A CA 1
ATOM 1597 C C . LEU A 1 191 ? 9.871 7.273 -21.286 1.00 98.38 191 LEU A C 1
ATOM 1599 O O . LEU A 1 191 ? 9.645 7.756 -22.399 1.00 98.38 191 LEU A O 1
ATOM 1603 N N . TRP A 1 192 ? 9.353 6.117 -20.875 1.00 98.50 192 TRP A N 1
ATOM 1604 C CA . TRP A 1 192 ? 8.273 5.429 -21.575 1.00 98.50 192 TRP A CA 1
ATOM 1605 C C . TRP A 1 192 ? 6.923 6.021 -21.181 1.00 98.50 192 TRP A C 1
ATOM 1607 O O . TRP A 1 192 ? 6.724 6.426 -20.036 1.00 98.50 192 TRP A O 1
ATOM 1617 N N . TYR A 1 193 ? 5.985 6.001 -22.116 1.00 98.44 193 TYR A N 1
ATOM 1618 C CA . TYR A 1 193 ? 4.628 6.503 -21.966 1.00 98.44 193 TYR A CA 1
ATOM 1619 C C . TYR A 1 193 ? 3.627 5.438 -22.410 1.00 98.44 193 TYR A C 1
ATOM 1621 O O . TYR A 1 193 ? 3.927 4.606 -23.276 1.00 98.44 193 TYR A O 1
ATOM 1629 N N . ASP A 1 194 ? 2.445 5.452 -21.806 1.00 97.50 194 ASP A N 1
ATOM 1630 C CA . ASP A 1 194 ? 1.333 4.604 -22.217 1.00 97.50 194 ASP A CA 1
ATOM 1631 C C . ASP A 1 194 ? 0.654 5.135 -23.498 1.00 97.50 194 ASP A C 1
ATOM 1633 O O . ASP A 1 194 ? 1.138 6.052 -24.164 1.00 97.50 194 ASP A O 1
ATOM 1637 N N . ARG A 1 195 ? -0.466 4.517 -23.888 1.00 95.50 195 ARG A N 1
ATOM 1638 C CA . ARG A 1 195 ? -1.221 4.893 -25.095 1.00 95.50 195 ARG A CA 1
ATOM 1639 C C . ARG A 1 195 ? -1.992 6.213 -24.950 1.00 95.50 195 ARG A C 1
ATOM 1641 O O . ARG A 1 195 ? -2.465 6.747 -25.949 1.00 95.50 195 ARG A O 1
ATOM 1648 N N . GLU A 1 196 ? -2.157 6.692 -23.726 1.00 96.31 196 GLU A N 1
ATOM 1649 C CA . GLU A 1 196 ? -2.833 7.944 -23.384 1.00 96.31 196 GLU A CA 1
ATOM 1650 C C . GLU A 1 196 ? -1.822 9.082 -23.162 1.00 96.31 196 GLU A C 1
ATOM 1652 O O . GLU A 1 196 ? -2.198 10.160 -22.710 1.00 96.31 196 GLU A O 1
ATOM 1657 N N . ASP A 1 197 ? -0.549 8.846 -23.503 1.00 95.00 197 ASP A N 1
ATOM 1658 C CA . ASP A 1 197 ? 0.573 9.761 -23.309 1.00 95.00 197 ASP A CA 1
ATOM 1659 C C . ASP A 1 197 ? 0.815 10.134 -21.833 1.00 95.00 197 ASP A C 1
ATOM 1661 O O . ASP A 1 197 ? 1.376 11.190 -21.525 1.00 95.00 197 ASP A O 1
ATOM 1665 N N . ASN A 1 198 ? 0.485 9.232 -20.900 1.00 96.88 198 ASN A N 1
ATOM 1666 C CA . ASN A 1 198 ? 0.937 9.333 -19.514 1.00 96.88 198 ASN A CA 1
ATOM 1667 C C . ASN A 1 198 ? 2.310 8.674 -19.364 1.00 96.88 198 ASN A C 1
ATOM 1669 O O . ASN A 1 198 ? 2.512 7.527 -19.769 1.00 96.88 198 ASN A O 1
ATOM 1673 N N . ALA A 1 199 ? 3.261 9.384 -18.753 1.00 97.50 199 ALA A N 1
ATOM 1674 C CA . ALA A 1 199 ? 4.574 8.821 -18.456 1.00 97.50 199 ALA A CA 1
ATOM 1675 C C . ALA A 1 199 ? 4.447 7.692 -17.425 1.00 97.50 199 ALA A C 1
ATOM 1677 O O . ALA A 1 199 ? 3.780 7.846 -16.398 1.00 97.50 199 ALA A O 1
ATOM 1678 N N . TYR A 1 200 ? 5.138 6.578 -17.659 1.00 97.81 200 TYR A N 1
ATOM 1679 C CA . TYR A 1 200 ? 5.286 5.558 -16.632 1.00 97.81 200 TYR A CA 1
ATOM 1680 C C . TYR A 1 200 ? 6.140 6.099 -15.477 1.00 97.81 200 TYR A C 1
ATOM 1682 O O . TYR A 1 200 ? 7.153 6.764 -15.722 1.00 97.81 200 TYR A O 1
ATOM 1690 N N . PRO A 1 201 ? 5.761 5.810 -14.220 1.00 96.56 201 PRO A N 1
ATOM 1691 C CA . PRO A 1 201 ? 6.472 6.326 -13.063 1.00 96.56 201 PRO A CA 1
ATOM 1692 C C . PRO A 1 201 ? 7.883 5.743 -12.996 1.00 96.56 201 PRO A C 1
ATOM 1694 O O . PRO A 1 201 ? 8.099 4.549 -13.230 1.00 96.56 201 PRO A O 1
ATOM 1697 N N . ILE A 1 202 ? 8.841 6.587 -12.621 1.00 97.12 202 ILE A N 1
ATOM 1698 C CA . ILE A 1 202 ? 10.203 6.141 -12.322 1.00 97.12 202 ILE A CA 1
ATOM 1699 C C . ILE A 1 202 ? 10.217 5.293 -11.033 1.00 97.12 202 ILE A C 1
ATOM 1701 O O . ILE A 1 202 ? 9.317 5.431 -10.192 1.00 97.12 202 ILE A O 1
ATOM 1705 N N . PRO A 1 203 ? 11.227 4.430 -10.824 1.00 94.00 203 PRO A N 1
ATOM 1706 C CA . PRO A 1 203 ? 11.291 3.548 -9.656 1.00 94.00 203 PRO A CA 1
ATOM 1707 C C . PRO A 1 203 ? 11.145 4.275 -8.313 1.00 94.00 203 PRO A C 1
ATOM 1709 O O . PRO A 1 203 ? 10.448 3.796 -7.418 1.00 94.00 203 PRO A O 1
ATOM 1712 N N . GLU A 1 204 ? 11.750 5.451 -8.170 1.00 94.38 204 GLU A N 1
ATOM 1713 C CA . GLU A 1 204 ? 11.682 6.257 -6.951 1.00 94.38 204 GLU A CA 1
ATOM 1714 C C . GLU A 1 204 ? 10.266 6.749 -6.657 1.00 94.38 204 GLU A C 1
ATOM 1716 O O . GLU A 1 204 ? 9.844 6.772 -5.498 1.00 94.38 204 GLU A O 1
ATOM 1721 N N . GLU A 1 205 ? 9.506 7.095 -7.696 1.00 94.62 205 GLU A N 1
ATOM 1722 C CA . GLU A 1 205 ? 8.113 7.497 -7.556 1.00 94.62 205 GLU A CA 1
ATOM 1723 C C . GLU A 1 205 ? 7.248 6.316 -7.109 1.00 94.62 205 GLU A C 1
ATOM 1725 O O . GLU A 1 205 ? 6.465 6.451 -6.166 1.00 94.62 205 GLU A O 1
ATOM 1730 N N . VAL A 1 206 ? 7.452 5.134 -7.700 1.00 94.19 206 VAL A N 1
ATOM 1731 C CA . VAL A 1 206 ? 6.769 3.902 -7.278 1.00 94.19 206 VAL A CA 1
ATOM 1732 C C . VAL A 1 206 ? 7.072 3.593 -5.810 1.00 94.19 206 VAL A C 1
ATOM 1734 O O . VAL A 1 206 ? 6.154 3.359 -5.023 1.00 94.19 206 VAL A O 1
ATOM 1737 N N . ILE A 1 207 ? 8.344 3.650 -5.401 1.00 94.50 207 ILE A N 1
ATOM 1738 C CA . ILE A 1 207 ? 8.761 3.416 -4.009 1.00 94.50 207 ILE A CA 1
ATOM 1739 C C . ILE A 1 207 ? 8.109 4.433 -3.067 1.00 94.50 207 ILE A C 1
ATOM 1741 O O . ILE A 1 207 ? 7.618 4.060 -1.999 1.00 94.50 207 ILE A O 1
ATOM 1745 N N . LYS A 1 208 ? 8.073 5.713 -3.447 1.00 94.38 208 LYS A N 1
ATOM 1746 C CA . LYS A 1 208 ? 7.436 6.771 -2.656 1.00 94.38 208 LYS A CA 1
ATOM 1747 C C . LYS A 1 208 ? 5.939 6.517 -2.482 1.00 94.38 208 LYS A C 1
ATOM 1749 O O . LYS A 1 208 ? 5.446 6.602 -1.358 1.00 94.38 208 LYS A O 1
ATOM 1754 N N . GLN A 1 209 ? 5.233 6.162 -3.554 1.00 94.50 209 GLN A N 1
ATOM 1755 C CA . GLN A 1 209 ? 3.806 5.838 -3.504 1.00 94.50 209 GLN A CA 1
ATOM 1756 C C . GLN A 1 209 ? 3.534 4.609 -2.625 1.00 94.50 209 GLN A C 1
ATOM 1758 O O . GLN A 1 209 ? 2.618 4.633 -1.804 1.00 94.50 209 GLN A O 1
ATOM 1763 N N . LEU A 1 210 ? 4.347 3.553 -2.738 1.00 96.31 210 LEU A N 1
ATOM 1764 C CA . LEU A 1 210 ? 4.223 2.355 -1.901 1.00 96.31 210 LEU A CA 1
ATOM 1765 C C . LEU A 1 210 ? 4.458 2.661 -0.419 1.00 96.31 210 LEU A C 1
ATOM 1767 O O . LEU A 1 210 ? 3.677 2.215 0.418 1.00 96.31 210 LEU A O 1
ATOM 1771 N N . ARG A 1 211 ? 5.473 3.470 -0.086 1.00 97.25 211 ARG A N 1
ATOM 1772 C CA . ARG A 1 211 ? 5.719 3.914 1.298 1.00 97.25 211 ARG A CA 1
ATOM 1773 C C . ARG A 1 211 ? 4.541 4.706 1.856 1.00 97.25 211 ARG A C 1
ATOM 1775 O O . ARG A 1 211 ? 4.127 4.458 2.980 1.00 97.25 211 ARG A O 1
ATOM 1782 N N . GLN A 1 212 ? 3.980 5.624 1.070 1.00 97.19 212 GLN A N 1
ATOM 1783 C CA . GLN A 1 212 ? 2.810 6.400 1.485 1.00 97.19 212 GLN A CA 1
ATOM 1784 C C . GLN A 1 212 ? 1.585 5.514 1.729 1.00 97.19 212 GLN A C 1
ATOM 1786 O O . GLN A 1 212 ? 0.884 5.714 2.717 1.00 97.19 212 GLN A O 1
ATOM 1791 N N . ARG A 1 213 ? 1.333 4.524 0.865 1.00 97.12 213 ARG A N 1
ATOM 1792 C CA . ARG A 1 213 ? 0.231 3.568 1.053 1.00 97.12 213 ARG A CA 1
ATOM 1793 C C . ARG A 1 213 ? 0.431 2.712 2.301 1.00 97.12 213 ARG A C 1
ATOM 1795 O O . ARG A 1 213 ? -0.492 2.610 3.099 1.00 97.12 213 ARG A O 1
ATOM 1802 N N . ALA A 1 214 ? 1.634 2.174 2.500 1.00 97.81 214 ALA A N 1
ATOM 1803 C CA . ALA A 1 214 ? 1.960 1.379 3.682 1.00 97.81 214 ALA A CA 1
ATOM 1804 C C . ALA A 1 214 ? 1.785 2.181 4.984 1.00 97.81 214 ALA A C 1
ATOM 1806 O O . ALA A 1 214 ? 1.208 1.680 5.943 1.00 97.81 214 ALA A O 1
ATOM 1807 N N . GLU A 1 215 ? 2.212 3.446 5.001 1.00 97.88 215 GLU A N 1
ATOM 1808 C CA . GLU A 1 215 ? 2.018 4.344 6.145 1.00 97.88 215 GLU A CA 1
ATOM 1809 C C . GLU A 1 215 ? 0.528 4.612 6.416 1.00 97.88 215 GLU A C 1
ATOM 1811 O O . GLU A 1 215 ? 0.073 4.546 7.555 1.00 97.88 215 GLU A O 1
ATOM 1816 N N . GLN A 1 216 ? -0.266 4.861 5.371 1.00 97.75 216 GLN A N 1
ATOM 1817 C CA . GLN A 1 216 ? -1.712 5.060 5.514 1.00 97.75 216 GLN A CA 1
ATOM 1818 C C . GLN A 1 216 ? -2.424 3.808 6.038 1.00 97.75 216 GLN A C 1
ATOM 1820 O O . GLN A 1 216 ? -3.320 3.911 6.875 1.00 97.75 216 GLN A O 1
ATOM 1825 N N . GLU A 1 217 ? -2.051 2.625 5.552 1.00 97.56 217 GLU A N 1
ATOM 1826 C CA . GLU A 1 217 ? -2.593 1.353 6.035 1.00 97.56 217 GLU A CA 1
ATOM 1827 C C . GLU A 1 217 ? -2.212 1.100 7.494 1.00 97.56 217 GLU A C 1
ATOM 1829 O O . GLU A 1 217 ? -3.073 0.722 8.289 1.00 97.56 217 GLU A O 1
ATOM 1834 N N . TYR A 1 218 ? -0.967 1.393 7.870 1.00 98.00 218 TYR A N 1
ATOM 1835 C CA . TYR A 1 218 ? -0.505 1.303 9.251 1.00 98.00 218 TYR A CA 1
ATOM 1836 C C . TYR A 1 218 ? -1.309 2.218 10.185 1.00 98.00 218 TYR A C 1
ATOM 1838 O O . TYR A 1 218 ? -1.823 1.763 11.206 1.00 98.00 218 TYR A O 1
ATOM 1846 N N . GLN A 1 219 ? -1.507 3.483 9.806 1.00 97.94 219 GLN A N 1
ATOM 1847 C CA . GLN A 1 219 ? -2.308 4.434 10.584 1.00 97.94 219 GLN A CA 1
ATOM 1848 C C . GLN A 1 219 ? -3.767 3.982 10.730 1.00 97.94 219 GLN A C 1
ATOM 1850 O O . GLN A 1 219 ? -4.341 4.071 11.816 1.00 97.94 219 GLN A O 1
ATOM 1855 N N . ARG A 1 220 ? -4.368 3.443 9.660 1.00 97.81 220 ARG A N 1
ATOM 1856 C CA . ARG A 1 220 ? -5.728 2.881 9.707 1.00 97.81 220 ARG A CA 1
ATOM 1857 C C . ARG A 1 220 ? -5.814 1.682 10.647 1.00 97.81 220 ARG A C 1
ATOM 1859 O O . ARG A 1 220 ? -6.755 1.611 11.434 1.00 97.81 220 ARG A O 1
ATOM 1866 N N . ALA A 1 221 ? -4.840 0.775 10.599 1.00 97.94 221 ALA A N 1
ATOM 1867 C CA . ALA A 1 221 ? -4.786 -0.379 11.492 1.00 97.94 221 ALA A CA 1
ATOM 1868 C C . ALA A 1 221 ? -4.649 0.049 12.964 1.00 97.94 221 ALA A C 1
ATOM 1870 O O . ALA A 1 221 ? -5.375 -0.458 13.818 1.00 97.94 221 ALA A O 1
ATOM 1871 N N . GLN A 1 222 ? -3.797 1.039 13.260 1.00 98.25 222 GLN A N 1
ATOM 1872 C CA . GLN A 1 222 ? -3.673 1.598 14.611 1.00 98.25 222 GLN A CA 1
ATOM 1873 C C . GLN A 1 222 ? -4.981 2.227 15.103 1.00 98.25 222 GLN A C 1
ATOM 1875 O O . GLN A 1 222 ? -5.391 1.991 16.239 1.00 98.25 222 GLN A O 1
ATOM 1880 N N . GLN A 1 223 ? -5.667 2.997 14.255 1.00 98.06 223 GLN A N 1
ATOM 1881 C CA . GLN A 1 223 ? -6.948 3.603 14.614 1.00 98.06 223 GLN A CA 1
ATOM 1882 C C . GLN A 1 223 ? -8.020 2.539 14.894 1.00 98.06 223 GLN A C 1
ATOM 1884 O O . GLN A 1 223 ? -8.766 2.656 15.864 1.00 98.06 223 GLN A O 1
ATOM 1889 N N . GLN A 1 224 ? -8.084 1.485 14.078 1.00 97.69 224 GLN A N 1
ATOM 1890 C CA . GLN A 1 224 ? -9.001 0.365 14.301 1.00 97.69 224 GLN A CA 1
ATOM 1891 C C . GLN A 1 224 ? -8.712 -0.356 15.618 1.00 97.69 224 GLN A C 1
ATOM 1893 O O . GLN A 1 224 ? -9.645 -0.661 16.356 1.00 97.69 224 GLN A O 1
ATOM 1898 N N . GLN A 1 225 ? -7.437 -0.576 15.946 1.00 98.06 225 GLN A N 1
ATOM 1899 C CA . GLN A 1 225 ? -7.047 -1.182 17.217 1.00 98.06 225 GLN A CA 1
ATOM 1900 C C . GLN A 1 225 ? -7.482 -0.323 18.411 1.00 98.06 225 GLN A C 1
ATOM 1902 O O . GLN A 1 225 ? -8.049 -0.850 19.364 1.00 98.06 225 GLN A O 1
ATOM 1907 N N . GLN A 1 226 ? -7.284 0.997 18.345 1.00 97.88 226 GLN A N 1
ATOM 1908 C CA . GLN A 1 226 ? -7.719 1.914 19.404 1.00 97.88 226 GLN A CA 1
ATOM 1909 C C . GLN A 1 226 ? -9.240 1.919 19.583 1.00 97.88 226 GLN A C 1
ATOM 1911 O O . GLN A 1 226 ? -9.726 1.943 20.711 1.00 97.88 226 GLN A O 1
ATOM 1916 N N . LEU A 1 227 ? -10.003 1.885 18.487 1.00 98.25 227 LEU A N 1
ATOM 1917 C CA . LEU A 1 227 ? -11.463 1.799 18.555 1.00 98.25 227 LEU A CA 1
ATOM 1918 C C . LEU A 1 227 ? -11.917 0.474 19.174 1.00 98.25 227 LEU A C 1
ATOM 1920 O O . LEU A 1 227 ? -12.769 0.487 20.057 1.00 98.25 227 LEU A O 1
ATOM 1924 N N . ALA A 1 228 ? -11.309 -0.646 18.775 1.00 97.88 228 ALA A N 1
ATOM 1925 C CA . ALA A 1 228 ? -11.607 -1.956 19.349 1.00 97.88 228 ALA A CA 1
ATOM 1926 C C . ALA A 1 228 ? -11.292 -2.010 20.854 1.00 97.88 228 ALA A C 1
ATOM 1928 O O . ALA A 1 228 ? -12.070 -2.561 21.630 1.00 97.88 228 ALA A O 1
ATOM 1929 N N . GLU A 1 229 ? -10.189 -1.397 21.289 1.00 98.06 229 GLU A N 1
ATOM 1930 C CA . GLU A 1 229 ? -9.836 -1.300 22.708 1.00 98.06 229 GLU A CA 1
ATOM 1931 C C . GLU A 1 229 ? -10.838 -0.438 23.492 1.00 98.06 229 GLU A C 1
ATOM 1933 O O . GLU A 1 229 ? -11.268 -0.821 24.580 1.00 98.06 229 GLU A O 1
ATOM 1938 N N . GLN A 1 230 ? -11.285 0.688 22.929 1.00 97.94 230 GLN A N 1
ATOM 1939 C CA . GLN A 1 230 ? -12.325 1.518 23.544 1.00 97.94 230 GLN A CA 1
ATOM 1940 C C . GLN A 1 230 ? -13.671 0.792 23.641 1.00 97.94 230 GLN A C 1
ATOM 1942 O O . GLN A 1 230 ? -14.365 0.911 24.652 1.00 97.94 230 GLN A O 1
ATOM 1947 N N . GLU A 1 231 ? -14.063 0.050 22.606 1.00 97.69 231 GLU A N 1
ATOM 1948 C CA . GLU A 1 231 ? -15.279 -0.766 22.628 1.00 97.69 231 GLU A CA 1
ATOM 1949 C C . GLU A 1 231 ? -15.191 -1.875 23.675 1.00 97.69 231 GLU A C 1
ATOM 1951 O O . GLU A 1 231 ? -16.143 -2.067 24.433 1.00 97.69 231 GLU A O 1
ATOM 1956 N N . TYR A 1 232 ? -14.037 -2.537 23.785 1.00 97.88 232 TYR A N 1
ATOM 1957 C CA . TYR A 1 232 ? -13.787 -3.537 24.819 1.00 97.88 232 TYR A CA 1
ATOM 1958 C C . TYR A 1 232 ? -13.932 -2.945 26.228 1.00 97.88 232 TYR A C 1
ATOM 1960 O O . TYR A 1 232 ? -14.680 -3.479 27.045 1.00 97.88 232 TYR A O 1
ATOM 1968 N N . GLN A 1 233 ? -13.306 -1.794 26.497 1.00 97.69 233 GLN A N 1
ATOM 1969 C CA . GLN A 1 233 ? -13.417 -1.108 27.791 1.00 97.69 233 GLN A CA 1
ATOM 1970 C C . GLN A 1 233 ? -14.863 -0.705 28.116 1.00 97.69 233 GLN A C 1
ATOM 1972 O O . GLN A 1 233 ? -15.307 -0.826 29.257 1.00 97.69 233 GLN A O 1
ATOM 1977 N N . ARG A 1 234 ? -15.632 -0.245 27.120 1.00 97.69 234 ARG A N 1
ATOM 1978 C CA . ARG A 1 234 ? -17.057 0.077 27.303 1.00 97.69 234 ARG A CA 1
ATOM 1979 C C . ARG A 1 234 ? -17.885 -1.164 27.616 1.00 97.69 234 ARG A C 1
ATOM 1981 O O . ARG A 1 234 ? -18.744 -1.100 28.493 1.00 97.69 234 ARG A O 1
ATOM 1988 N N . ALA A 1 235 ? -17.633 -2.271 26.922 1.00 97.44 235 ALA A N 1
ATOM 1989 C CA . ALA A 1 235 ? -18.311 -3.536 27.181 1.00 97.44 235 ALA A CA 1
ATOM 1990 C C . ALA A 1 235 ? -18.010 -4.049 28.599 1.00 97.44 235 ALA A C 1
ATOM 1992 O O . ALA A 1 235 ? -18.927 -4.465 29.304 1.00 97.44 235 ALA A O 1
ATOM 1993 N N . GLU A 1 236 ? -16.759 -3.944 29.052 1.00 98.12 236 GLU A N 1
ATOM 1994 C CA . GLU A 1 236 ? -16.356 -4.306 30.415 1.00 98.12 236 GLU A CA 1
ATOM 1995 C C . GLU A 1 236 ? -17.061 -3.437 31.471 1.00 98.12 236 GLU A C 1
ATOM 1997 O O . GLU A 1 236 ? -17.645 -3.961 32.419 1.00 98.12 236 GLU A O 1
ATOM 2002 N N . GLN A 1 237 ? -17.103 -2.113 31.279 1.00 97.69 237 GLN A N 1
ATOM 2003 C CA . GLN A 1 237 ? -17.835 -1.209 32.177 1.00 97.69 237 GLN A CA 1
ATOM 2004 C C . GLN A 1 237 ? -19.334 -1.527 32.229 1.00 97.69 237 GLN A C 1
ATOM 2006 O O . GLN A 1 237 ? -19.933 -1.524 33.305 1.00 97.69 237 GLN A O 1
ATOM 2011 N N . GLN A 1 238 ? -19.954 -1.826 31.085 1.00 97.44 238 GLN A N 1
ATOM 2012 C CA . GLN A 1 238 ? -21.362 -2.222 31.034 1.00 97.44 238 GLN A CA 1
ATOM 2013 C C . GLN A 1 238 ? -21.620 -3.529 31.787 1.00 97.44 238 GLN A C 1
ATOM 2015 O O . GLN A 1 238 ? -22.615 -3.625 32.504 1.00 97.44 238 GLN A O 1
ATOM 2020 N N . GLN A 1 239 ? -20.726 -4.515 31.669 1.00 97.69 239 GLN A N 1
ATOM 2021 C CA . GLN A 1 239 ? -20.832 -5.761 32.429 1.00 97.69 239 GLN A CA 1
ATOM 2022 C C . GLN A 1 239 ? -20.731 -5.517 33.936 1.00 97.69 239 GLN A C 1
ATOM 2024 O O . GLN A 1 239 ? -21.564 -6.025 34.684 1.00 97.69 239 GLN A O 1
ATOM 2029 N N . GLN A 1 240 ? -19.783 -4.686 34.378 1.00 97.56 240 GLN A N 1
ATOM 2030 C CA . GLN A 1 240 ? -19.637 -4.337 35.794 1.00 97.56 240 GLN A CA 1
ATOM 2031 C C . GLN A 1 240 ? -20.881 -3.630 36.348 1.00 97.56 240 GLN A C 1
ATOM 2033 O O . GLN A 1 240 ? -21.332 -3.943 37.450 1.00 97.56 240 GLN A O 1
ATOM 2038 N N . LEU A 1 241 ? -21.470 -2.700 35.591 1.00 98.12 241 LEU A N 1
ATOM 2039 C CA . LEU A 1 241 ? -22.711 -2.031 35.992 1.00 98.12 241 LEU A CA 1
ATOM 2040 C C . LEU A 1 241 ? -23.880 -3.018 36.090 1.00 98.12 241 LEU A C 1
ATOM 2042 O O . LEU A 1 241 ? -24.602 -3.006 37.086 1.00 98.12 241 LEU A O 1
ATOM 2046 N N . ALA A 1 242 ? -24.033 -3.907 35.106 1.00 97.44 242 ALA A N 1
ATOM 2047 C CA . ALA A 1 242 ? -25.075 -4.932 35.124 1.00 97.44 242 ALA A CA 1
ATOM 2048 C C . ALA A 1 242 ? -24.918 -5.902 36.310 1.00 97.44 242 ALA A C 1
ATOM 2050 O O . ALA A 1 242 ? -25.910 -6.325 36.906 1.00 97.44 242 ALA A O 1
ATOM 2051 N N . GLU A 1 243 ? -23.684 -6.243 36.685 1.00 97.81 243 GLU A N 1
ATOM 2052 C CA . GLU A 1 243 ? -23.401 -7.062 37.865 1.00 97.81 243 GLU A CA 1
ATOM 2053 C C . GLU A 1 243 ? -23.768 -6.334 39.167 1.00 97.81 243 GLU A C 1
ATOM 2055 O O . GLU A 1 243 ? -24.440 -6.909 40.025 1.00 97.81 243 GLU A O 1
ATOM 2060 N N . GLN A 1 244 ? -23.421 -5.050 39.297 1.00 97.31 244 GLN A N 1
ATOM 2061 C CA . GLN A 1 244 ? -23.818 -4.238 40.453 1.00 97.31 244 GLN A CA 1
ATOM 2062 C C . GLN A 1 244 ? -25.341 -4.108 40.579 1.00 97.31 244 GLN A C 1
ATOM 2064 O O . GLN A 1 244 ? -25.880 -4.179 41.686 1.00 97.31 244 GLN A O 1
ATOM 2069 N N . GLU A 1 245 ? -26.054 -3.925 39.467 1.00 97.06 245 GLU A N 1
ATOM 2070 C CA . GLU A 1 245 ? -27.519 -3.883 39.462 1.00 97.06 245 GLU A CA 1
ATOM 2071 C C . GLU A 1 245 ? -28.128 -5.213 39.913 1.00 97.06 245 GLU A C 1
ATOM 2073 O O . GLU A 1 245 ? -29.052 -5.209 40.730 1.00 97.06 245 GLU A O 1
ATOM 2078 N N . ARG A 1 246 ? -27.578 -6.350 39.463 1.00 97.81 246 ARG A N 1
ATOM 2079 C CA . ARG A 1 246 ? -28.004 -7.678 39.930 1.00 97.81 246 ARG A CA 1
ATOM 2080 C C . ARG A 1 246 ? -27.803 -7.849 41.430 1.00 97.81 246 ARG A C 1
ATOM 2082 O O . ARG A 1 246 ? -28.746 -8.236 42.112 1.00 97.81 246 ARG A O 1
ATOM 2089 N N . GLN A 1 247 ? -26.631 -7.493 41.953 1.00 97.25 247 GLN A N 1
ATOM 2090 C CA . GLN A 1 247 ? -26.349 -7.584 43.390 1.00 97.25 247 GLN A CA 1
ATOM 2091 C C . GLN A 1 247 ? -27.319 -6.729 44.220 1.00 97.25 247 GLN A C 1
ATOM 2093 O O . GLN A 1 247 ? -27.814 -7.168 45.258 1.00 97.25 247 GLN A O 1
ATOM 2098 N N . ARG A 1 248 ? -27.652 -5.518 43.753 1.00 97.50 248 ARG A N 1
ATOM 2099 C CA . ARG A 1 248 ? -28.656 -4.664 44.413 1.00 97.50 248 ARG A CA 1
ATOM 2100 C C . ARG A 1 248 ? -30.051 -5.280 44.375 1.00 97.50 248 ARG A C 1
ATOM 2102 O O . ARG A 1 248 ? -30.753 -5.230 45.384 1.00 97.50 248 ARG A O 1
ATOM 2109 N N . ALA A 1 249 ? -30.451 -5.849 43.240 1.00 96.62 249 ALA A N 1
ATOM 2110 C CA . ALA A 1 249 ? -31.738 -6.523 43.107 1.00 96.62 249 ALA A CA 1
ATOM 2111 C C . ALA A 1 249 ? -31.835 -7.741 44.042 1.00 96.62 249 ALA A C 1
ATOM 2113 O O . ALA A 1 249 ? -32.845 -7.906 44.725 1.00 96.62 249 ALA A O 1
ATOM 2114 N N . GLU A 1 250 ? -30.774 -8.545 44.143 1.00 97.81 250 GLU A N 1
ATOM 2115 C CA . GLU A 1 250 ? -30.686 -9.672 45.081 1.00 97.81 250 GLU A CA 1
ATOM 2116 C C . GLU A 1 250 ? -30.795 -9.207 46.540 1.00 97.81 250 GLU A C 1
ATOM 2118 O O . GLU A 1 250 ? -31.577 -9.761 47.314 1.00 97.81 250 GLU A O 1
ATOM 2123 N N . GLN A 1 251 ? -30.086 -8.139 46.917 1.00 97.12 251 GLN A N 1
ATOM 2124 C CA . GLN A 1 251 ? -30.165 -7.577 48.267 1.00 97.12 251 GLN A CA 1
ATOM 2125 C C . GLN A 1 251 ? -31.574 -7.058 48.596 1.00 97.12 251 GLN A C 1
ATOM 2127 O O . GLN A 1 251 ? -32.075 -7.274 49.700 1.00 97.12 251 GLN A O 1
ATOM 2132 N N . GLN A 1 252 ? -32.242 -6.402 47.644 1.00 96.38 252 GLN A N 1
ATOM 2133 C CA . GLN A 1 252 ? -33.626 -5.956 47.816 1.00 96.38 252 GLN A CA 1
ATOM 2134 C C . GLN A 1 252 ? -34.594 -7.128 47.989 1.00 96.38 252 GLN A C 1
ATOM 2136 O O . GLN A 1 252 ? -35.480 -7.059 48.840 1.00 96.38 252 GLN A O 1
ATOM 2141 N N . GLN A 1 253 ? -34.420 -8.211 47.226 1.00 96.81 253 GLN A N 1
ATOM 2142 C CA . GLN A 1 253 ? -35.233 -9.418 47.384 1.00 96.81 253 GLN A CA 1
ATOM 2143 C C . GLN A 1 253 ? -35.054 -10.043 48.769 1.00 96.81 253 GLN A C 1
ATOM 2145 O O . GLN A 1 253 ? -36.049 -10.361 49.417 1.00 96.81 253 GLN A O 1
ATOM 2150 N N . GLN A 1 254 ? -33.815 -10.141 49.260 1.00 96.75 254 GLN A N 1
ATOM 2151 C CA . GLN A 1 254 ? -33.538 -10.653 50.605 1.00 96.75 254 GLN A CA 1
ATOM 2152 C C . GLN A 1 254 ? -34.190 -9.800 51.698 1.00 96.75 254 GLN A C 1
ATOM 2154 O O . GLN A 1 254 ? -34.765 -10.340 52.642 1.00 96.75 254 GLN A O 1
ATOM 2159 N N . LEU A 1 255 ? -34.137 -8.470 51.578 1.00 97.50 255 LEU A N 1
ATOM 2160 C CA . LEU A 1 255 ? -34.801 -7.571 52.525 1.00 97.50 255 LEU A CA 1
ATOM 2161 C C . LEU A 1 255 ? -36.323 -7.751 52.501 1.00 97.50 255 LEU A C 1
ATOM 2163 O O . LEU A 1 255 ? -36.936 -7.884 53.559 1.00 97.50 255 LEU A O 1
ATOM 2167 N N . ALA A 1 256 ? -36.926 -7.826 51.312 1.00 96.25 256 ALA A N 1
ATOM 2168 C CA . ALA A 1 256 ? -38.361 -8.057 51.168 1.00 96.25 256 ALA A CA 1
ATOM 2169 C C . ALA A 1 256 ? -38.795 -9.418 51.746 1.00 96.25 256 ALA A C 1
ATOM 2171 O O . ALA A 1 256 ? -39.864 -9.527 52.349 1.00 96.25 256 ALA A O 1
ATOM 2172 N N . GLU A 1 257 ? -37.973 -10.458 51.595 1.00 97.06 257 GLU A N 1
ATOM 2173 C CA . GLU A 1 257 ? -38.219 -11.769 52.197 1.00 97.06 257 GLU A CA 1
ATOM 2174 C C . GLU A 1 257 ? -38.145 -11.715 53.730 1.00 97.06 257 GLU A C 1
ATOM 2176 O O . GLU A 1 257 ? -39.039 -12.225 54.406 1.00 97.06 257 GLU A O 1
ATOM 2181 N N . GLN A 1 258 ? -37.148 -11.026 54.295 1.00 96.50 258 GLN A N 1
ATOM 2182 C CA . GLN A 1 258 ? -37.055 -10.817 55.744 1.00 96.50 258 GLN A CA 1
ATOM 2183 C C . GLN A 1 258 ? -38.253 -10.037 56.299 1.00 96.50 258 GLN A C 1
ATOM 2185 O O . GLN A 1 258 ? -38.767 -10.372 57.368 1.00 96.50 258 GLN A O 1
ATOM 2190 N N . GLU A 1 259 ? -38.717 -9.003 55.595 1.00 96.06 259 GLU A N 1
ATOM 2191 C CA . GLU A 1 259 ? -39.913 -8.249 55.984 1.00 96.06 259 GLU A CA 1
ATOM 2192 C C . GLU A 1 259 ? -41.168 -9.125 55.970 1.00 96.06 259 GLU A C 1
ATOM 2194 O O . GLU A 1 259 ? -41.950 -9.076 56.921 1.00 96.06 259 GLU A O 1
ATOM 2199 N N . ARG A 1 260 ? -41.334 -9.983 54.953 1.00 96.88 260 ARG A N 1
ATOM 2200 C CA . ARG A 1 260 ? -42.434 -10.960 54.905 1.00 96.88 260 ARG A CA 1
ATOM 2201 C C . ARG A 1 260 ? -42.387 -11.929 56.079 1.00 96.88 260 ARG A C 1
ATOM 2203 O O . ARG A 1 260 ? -43.396 -12.086 56.757 1.00 96.88 260 ARG A O 1
ATOM 2210 N N . GLN A 1 261 ? -41.223 -12.507 56.374 1.00 96.25 261 GLN A N 1
ATOM 2211 C CA . GLN A 1 261 ? -41.060 -13.418 57.512 1.00 96.25 261 GLN A CA 1
ATOM 2212 C C . GLN A 1 261 ? -41.398 -12.737 58.846 1.00 96.25 261 GLN A C 1
ATOM 2214 O O . GLN A 1 261 ? -42.054 -13.330 59.702 1.00 96.25 261 GLN A O 1
ATOM 2219 N N . ARG A 1 262 ? -40.998 -11.471 59.032 1.00 96.94 262 ARG A N 1
ATOM 2220 C CA . ARG A 1 262 ? -41.365 -10.691 60.227 1.00 96.94 262 ARG A CA 1
ATOM 2221 C C . ARG A 1 262 ? -42.866 -10.431 60.304 1.00 96.94 262 ARG A C 1
ATOM 2223 O O . ARG A 1 262 ? -43.437 -10.556 61.385 1.00 96.94 262 ARG A O 1
ATOM 2230 N N . ALA A 1 263 ? -43.501 -10.084 59.186 1.00 95.56 263 ALA A N 1
ATOM 2231 C CA . ALA A 1 263 ? -44.944 -9.878 59.129 1.00 95.56 263 ALA A CA 1
ATOM 2232 C C . ALA A 1 263 ? -45.710 -11.173 59.454 1.00 95.56 263 ALA A C 1
ATOM 2234 O O . ALA A 1 263 ? -46.657 -11.139 60.237 1.00 95.56 263 ALA A O 1
ATOM 2235 N N . GLU A 1 264 ? -45.267 -12.318 58.930 1.00 96.88 264 GLU A N 1
ATOM 2236 C CA . GLU A 1 264 ? -45.830 -13.637 59.248 1.00 96.88 264 GLU A CA 1
ATOM 2237 C C . GLU A 1 264 ? -45.679 -13.979 60.737 1.00 96.88 264 GLU A C 1
ATOM 2239 O O . GLU A 1 264 ? -46.652 -14.377 61.377 1.00 96.88 264 GLU A O 1
ATOM 2244 N N . GLN A 1 265 ? -44.500 -13.756 61.330 1.00 96.12 265 GLN A N 1
ATOM 2245 C CA . GLN A 1 265 ? -44.296 -13.948 62.772 1.00 96.12 265 GLN A CA 1
ATOM 2246 C C . GLN A 1 265 ? -45.209 -13.048 63.612 1.00 96.12 265 GLN A C 1
ATOM 2248 O O . GLN A 1 265 ? -45.788 -13.504 64.598 1.00 96.12 265 GLN A O 1
ATOM 2253 N N . GLN A 1 266 ? -45.372 -11.780 63.229 1.00 94.94 266 GLN A N 1
ATOM 2254 C CA . GLN A 1 266 ? -46.284 -10.862 63.914 1.00 94.94 266 GLN A CA 1
ATOM 2255 C C . GLN A 1 266 ? -47.742 -11.316 63.813 1.00 94.94 266 GLN A C 1
ATOM 2257 O O . GLN A 1 266 ? -48.463 -11.250 64.808 1.00 94.94 266 GLN A O 1
ATOM 2262 N N . GLN A 1 267 ? -48.175 -11.809 62.650 1.00 95.75 267 GLN A N 1
ATOM 2263 C CA . GLN A 1 267 ? -49.519 -12.362 62.482 1.00 95.75 267 GLN A CA 1
ATOM 2264 C C . GLN A 1 267 ? -49.740 -13.591 63.366 1.00 95.75 267 GLN A C 1
ATOM 2266 O O . GLN A 1 267 ? -50.755 -13.659 64.055 1.00 95.75 267 GLN A O 1
ATOM 2271 N N . GLN A 1 268 ? -48.775 -14.513 63.416 1.00 95.56 268 GLN A N 1
ATOM 2272 C CA . GLN A 1 268 ? -48.848 -15.689 64.287 1.00 95.56 268 GLN A CA 1
ATOM 2273 C C . GLN A 1 268 ? -48.928 -15.307 65.769 1.00 95.56 268 GLN A C 1
ATOM 2275 O O . GLN A 1 268 ? -49.723 -15.883 66.511 1.00 95.56 268 GLN A O 1
ATOM 2280 N N . LEU A 1 269 ? -48.138 -14.325 66.212 1.00 96.81 269 LEU A N 1
ATOM 2281 C CA . LEU A 1 269 ? -48.198 -13.823 67.586 1.00 96.81 269 LEU A CA 1
ATOM 2282 C C . LEU A 1 269 ? -49.561 -13.192 67.897 1.00 96.81 269 LEU A C 1
ATOM 2284 O O . LEU A 1 269 ? -50.161 -13.519 68.919 1.00 96.81 269 LEU A O 1
ATOM 2288 N N . ALA A 1 270 ? -50.082 -12.350 67.002 1.00 94.94 270 ALA A N 1
ATOM 2289 C CA . ALA A 1 270 ? -51.398 -11.734 67.166 1.00 94.94 270 ALA A CA 1
ATOM 2290 C C . ALA A 1 270 ? -52.531 -12.778 67.197 1.00 94.94 270 ALA A C 1
ATOM 2292 O O . ALA A 1 270 ? -53.493 -12.634 67.955 1.00 94.94 270 ALA A O 1
ATOM 2293 N N . GLU A 1 271 ? -52.424 -13.846 66.404 1.00 95.88 271 GLU A N 1
ATOM 2294 C CA . GLU A 1 271 ? -53.369 -14.963 66.426 1.00 95.88 271 GLU A CA 1
ATOM 2295 C C . GLU A 1 271 ? -53.299 -15.739 67.749 1.00 95.88 271 GLU A C 1
ATOM 2297 O O . GLU A 1 271 ? -54.336 -16.008 68.356 1.00 95.88 271 GLU A O 1
ATOM 2302 N N . GLN A 1 272 ? -52.096 -16.022 68.260 1.00 95.38 272 GLN A N 1
ATOM 2303 C CA . GLN A 1 272 ? -51.922 -16.643 69.577 1.00 95.38 272 GLN A CA 1
ATOM 2304 C C . GLN A 1 272 ? -52.491 -15.776 70.708 1.00 95.38 272 GLN A C 1
ATOM 2306 O O . GLN A 1 272 ? -53.126 -16.300 71.626 1.00 95.38 272 GLN A O 1
ATOM 2311 N N . GLU A 1 273 ? -52.287 -14.458 70.664 1.00 94.88 273 GLU A N 1
ATOM 2312 C CA . GLU A 1 273 ? -52.864 -13.527 71.639 1.00 94.88 273 GLU A CA 1
ATOM 2313 C C . GLU A 1 273 ? -54.393 -13.525 71.586 1.00 94.88 273 GLU A C 1
ATOM 2315 O O . GLU A 1 273 ? -55.034 -13.591 72.638 1.00 94.88 273 GLU A O 1
ATOM 2320 N N . ARG A 1 274 ? -54.991 -13.533 70.385 1.00 95.56 274 ARG A N 1
ATOM 2321 C CA . ARG A 1 274 ? -56.447 -13.673 70.222 1.00 95.56 274 ARG A CA 1
ATOM 2322 C C . ARG A 1 274 ? -56.965 -14.978 70.810 1.00 95.56 274 ARG A C 1
ATOM 2324 O O . ARG A 1 274 ? -57.902 -14.937 71.600 1.00 95.56 274 ARG A O 1
ATOM 2331 N N . GLN A 1 275 ? -56.333 -16.108 70.498 1.00 94.94 275 GLN A N 1
ATOM 2332 C CA . GLN A 1 275 ? -56.732 -17.412 71.039 1.00 94.94 275 GLN A CA 1
ATOM 2333 C C . GLN A 1 275 ? -56.653 -17.443 72.572 1.00 94.94 275 GLN A C 1
ATOM 2335 O O . GLN A 1 275 ? -57.551 -17.964 73.234 1.00 94.94 275 GLN A O 1
ATOM 2340 N N . ARG A 1 276 ? -55.609 -16.848 73.167 1.00 95.75 276 ARG A N 1
ATOM 2341 C CA . ARG A 1 276 ? -55.495 -16.717 74.630 1.00 95.75 276 ARG A CA 1
ATOM 2342 C C . ARG A 1 276 ? -56.593 -15.832 75.213 1.00 95.75 276 ARG A C 1
ATOM 2344 O O . ARG A 1 276 ? -57.159 -16.187 76.245 1.00 95.75 276 ARG A O 1
ATOM 2351 N N . ALA A 1 277 ? -56.901 -14.707 74.571 1.00 93.81 277 ALA A N 1
ATOM 2352 C CA . ALA A 1 277 ? -57.978 -13.819 75.001 1.00 93.81 277 ALA A CA 1
ATOM 2353 C C . ALA A 1 277 ? -59.348 -14.517 74.930 1.00 93.81 277 ALA A C 1
ATOM 2355 O O . ALA A 1 277 ? -60.132 -14.416 75.871 1.00 93.81 277 ALA A O 1
ATOM 2356 N N . GLU A 1 278 ? -59.615 -15.283 73.869 1.00 95.50 278 GLU A N 1
ATOM 2357 C CA . GLU A 1 278 ? -60.829 -16.097 73.730 1.00 95.50 278 GLU A CA 1
ATOM 2358 C C . GLU A 1 278 ? -60.925 -17.170 74.824 1.00 95.50 278 GLU A C 1
ATOM 2360 O O . GLU A 1 278 ? -61.965 -17.295 75.470 1.00 95.50 278 GLU A O 1
ATOM 2365 N N . GLN A 1 279 ? -59.836 -17.894 75.109 1.00 94.69 279 GLN A N 1
ATOM 2366 C CA . GLN A 1 279 ? -59.797 -18.859 76.216 1.00 94.69 279 GLN A CA 1
ATOM 2367 C C . GLN A 1 279 ? -60.062 -18.195 77.573 1.00 94.69 279 GLN A C 1
ATOM 2369 O O . GLN A 1 279 ? -60.818 -18.729 78.384 1.00 94.69 279 GLN A O 1
ATOM 2374 N N . GLN A 1 280 ? -59.477 -17.021 77.827 1.00 93.62 280 GLN A N 1
ATOM 2375 C CA . GLN A 1 280 ? -59.732 -16.264 79.054 1.00 93.62 280 GLN A CA 1
ATOM 2376 C C . GLN A 1 280 ? -61.194 -15.824 79.165 1.00 93.62 280 GLN A C 1
ATOM 2378 O O . GLN A 1 280 ? -61.775 -15.925 80.245 1.00 93.62 280 GLN A O 1
ATOM 2383 N N . GLN A 1 281 ? -61.807 -15.373 78.068 1.00 94.19 281 GLN A N 1
ATOM 2384 C CA . GLN A 1 281 ? -63.228 -15.021 78.051 1.00 94.19 281 GLN A CA 1
ATOM 2385 C C . GLN A 1 281 ? -64.115 -16.233 78.342 1.00 94.19 281 GLN A C 1
ATOM 2387 O O . GLN A 1 281 ? -65.018 -16.128 79.171 1.00 94.19 281 GLN A O 1
ATOM 2392 N N . GLN A 1 282 ? -63.827 -17.387 77.735 1.00 94.00 282 GLN A N 1
ATOM 2393 C CA . GLN A 1 282 ? -64.559 -18.628 77.998 1.00 94.00 282 GLN A CA 1
ATOM 2394 C C . GLN A 1 282 ? -64.441 -19.066 79.462 1.00 94.00 282 GLN A C 1
ATOM 2396 O O . GLN A 1 282 ? -65.440 -19.442 80.074 1.00 94.00 282 GLN A O 1
ATOM 2401 N N . LEU A 1 283 ? -63.243 -18.993 80.048 1.00 95.44 283 LEU A N 1
ATOM 2402 C CA . LEU A 1 283 ? -63.034 -19.297 81.466 1.00 95.44 283 LEU A CA 1
ATOM 2403 C C . LEU A 1 283 ? -63.821 -18.338 82.366 1.00 95.44 283 LEU A C 1
ATOM 2405 O O . LEU A 1 283 ? -64.534 -18.790 83.260 1.00 95.44 283 LEU A O 1
ATOM 2409 N N . ALA A 1 284 ? -63.763 -17.033 82.095 1.00 93.12 284 ALA A N 1
ATOM 2410 C CA . ALA A 1 284 ? -64.519 -16.032 82.845 1.00 93.12 284 ALA A CA 1
ATOM 2411 C C . ALA A 1 284 ? -66.041 -16.239 82.723 1.00 93.12 284 ALA A C 1
ATOM 2413 O O . ALA A 1 284 ? -66.781 -16.034 83.688 1.00 93.12 284 ALA A O 1
ATOM 2414 N N . GLU A 1 285 ? -66.532 -16.663 81.557 1.00 94.12 285 GLU A N 1
ATOM 2415 C CA . GLU A 1 285 ? -67.939 -17.009 81.357 1.00 94.12 285 GLU A CA 1
ATOM 2416 C C . GLU A 1 285 ? -68.337 -18.260 82.152 1.00 94.12 285 GLU A C 1
ATOM 2418 O O . GLU A 1 285 ? -69.355 -18.240 82.846 1.00 94.12 285 GLU A O 1
ATOM 2423 N N . GLN A 1 286 ? -67.512 -19.312 82.143 1.00 93.81 286 GLN A N 1
ATOM 2424 C CA . GLN A 1 286 ? -67.733 -20.502 82.971 1.00 93.81 286 GLN A CA 1
ATOM 2425 C C . GLN A 1 286 ? -67.746 -20.169 84.467 1.00 93.81 286 GLN A C 1
ATOM 2427 O O . GLN A 1 286 ? -68.597 -20.671 85.203 1.00 93.81 286 GLN A O 1
ATOM 2432 N N . GLU A 1 287 ? -66.836 -19.314 84.937 1.00 93.56 287 GLU A N 1
ATOM 2433 C CA . GLU A 1 287 ? -66.819 -18.848 86.326 1.00 93.56 287 GLU A CA 1
ATOM 2434 C C . GLU A 1 287 ? -68.093 -18.076 86.680 1.00 93.56 287 GLU A C 1
ATOM 2436 O O . GLU A 1 287 ? -68.691 -18.336 87.726 1.00 93.56 287 GLU A O 1
ATOM 2441 N N . ARG A 1 288 ? -68.567 -17.188 85.796 1.00 93.94 288 ARG A N 1
ATOM 2442 C CA . ARG A 1 288 ? -69.845 -16.481 85.980 1.00 93.94 288 ARG A CA 1
ATOM 2443 C C . ARG A 1 288 ? -71.026 -17.442 86.048 1.00 93.94 288 ARG A C 1
ATOM 2445 O O . ARG A 1 288 ? -71.864 -17.287 86.933 1.00 93.94 288 ARG A O 1
ATOM 2452 N N . GLN A 1 289 ? -71.089 -18.433 85.161 1.00 93.62 289 GLN A N 1
ATOM 2453 C CA . GLN A 1 289 ? -72.146 -19.449 85.174 1.00 93.62 289 GLN A CA 1
ATOM 2454 C C . GLN A 1 289 ? -72.124 -20.262 86.475 1.00 93.62 289 GLN A C 1
ATOM 2456 O O . GLN A 1 289 ? -73.165 -20.446 87.104 1.00 93.62 289 GLN A O 1
ATOM 2461 N N . ARG A 1 290 ? -70.939 -20.685 86.938 1.00 94.06 290 ARG A 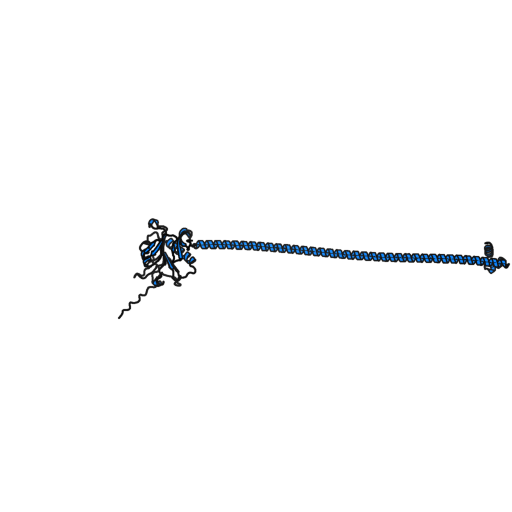N 1
ATOM 2462 C CA . ARG A 1 290 ? -70.779 -21.372 88.231 1.00 94.06 290 ARG A CA 1
ATOM 2463 C C . ARG A 1 290 ? -71.214 -20.493 89.400 1.00 94.06 290 ARG A C 1
ATOM 2465 O O . ARG A 1 290 ? -71.923 -20.976 90.277 1.00 94.06 290 ARG A O 1
ATOM 2472 N N . ALA A 1 291 ? -70.834 -19.216 89.405 1.00 91.62 291 ALA A N 1
ATOM 2473 C CA . ALA A 1 291 ? -71.240 -18.268 90.438 1.00 91.62 291 ALA A CA 1
ATOM 2474 C C . ALA A 1 291 ? -72.765 -18.061 90.454 1.00 91.62 291 ALA A C 1
ATOM 2476 O O . ALA A 1 291 ? -73.372 -18.079 91.522 1.00 91.62 291 ALA A O 1
ATOM 2477 N N . GLN A 1 292 ? -73.403 -17.936 89.285 1.00 94.06 292 GLN A N 1
ATOM 2478 C CA . GLN A 1 292 ? -74.865 -17.864 89.166 1.00 94.06 292 GLN A CA 1
ATOM 2479 C C . GLN A 1 292 ? -75.541 -19.138 89.681 1.00 94.06 292 GLN A C 1
ATOM 2481 O O . GLN A 1 292 ? -76.503 -19.057 90.441 1.00 94.06 292 GLN A O 1
ATOM 2486 N N . GLN A 1 293 ? -75.022 -20.315 89.325 1.00 92.81 293 GLN A N 1
ATOM 2487 C CA . GLN A 1 293 ? -75.546 -21.592 89.806 1.00 92.81 293 GLN A CA 1
ATOM 2488 C C . GLN A 1 293 ? -75.406 -21.724 91.329 1.00 92.81 293 GLN A C 1
ATOM 2490 O O . GLN A 1 293 ? -76.345 -22.150 91.998 1.00 92.81 293 GLN A O 1
ATOM 2495 N N . GLN A 1 294 ? -74.270 -21.309 91.897 1.00 91.88 294 GLN A N 1
ATOM 2496 C CA . GLN A 1 294 ? -74.070 -21.262 93.348 1.00 91.88 294 GLN A CA 1
ATOM 2497 C C . GLN A 1 294 ? -75.044 -20.298 94.032 1.00 91.88 294 GLN A C 1
ATOM 2499 O O . GLN A 1 294 ? -75.601 -20.642 95.070 1.00 91.88 294 GLN A O 1
ATOM 2504 N N . GLN A 1 295 ? -75.290 -19.118 93.453 1.00 91.62 295 GLN A N 1
ATOM 2505 C CA . GLN A 1 295 ? -76.283 -18.176 93.976 1.00 91.62 295 GLN A CA 1
ATOM 2506 C C . GLN A 1 295 ? -77.695 -18.765 93.952 1.00 91.62 295 GLN A C 1
ATOM 2508 O O . GLN A 1 295 ? -78.396 -18.677 94.956 1.00 91.62 295 GLN A O 1
ATOM 2513 N N . GLN A 1 296 ? -78.093 -19.415 92.854 1.00 91.69 296 GLN A N 1
ATOM 2514 C CA . GLN A 1 296 ? -79.390 -20.089 92.752 1.00 91.69 296 GLN A CA 1
ATOM 2515 C C . GLN A 1 296 ? -79.536 -21.215 93.779 1.00 91.69 296 GLN A C 1
ATOM 2517 O O . GLN A 1 296 ? -80.583 -21.333 94.411 1.00 91.69 296 GLN A O 1
ATOM 2522 N N . LEU A 1 297 ? -78.493 -22.027 93.976 1.00 93.12 297 LEU A N 1
ATOM 2523 C CA . LEU A 1 297 ? -78.483 -23.071 95.003 1.00 93.12 297 LEU A CA 1
ATOM 2524 C C . LEU A 1 297 ? -78.622 -22.468 96.405 1.00 93.12 297 LEU A C 1
ATOM 2526 O O . LEU A 1 297 ? -79.472 -22.913 97.172 1.00 93.12 297 LEU A O 1
ATOM 2530 N N . ALA A 1 298 ? -77.863 -21.416 96.716 1.00 90.00 298 ALA A N 1
ATOM 2531 C CA . ALA A 1 298 ? -77.958 -20.716 97.995 1.00 90.00 298 ALA A CA 1
ATOM 2532 C C . ALA A 1 298 ? -79.347 -20.084 98.215 1.00 90.00 298 ALA A C 1
ATOM 2534 O O . ALA A 1 298 ? -79.863 -20.078 99.333 1.00 90.00 298 ALA A O 1
ATOM 2535 N N . GLU A 1 299 ? -79.982 -19.563 97.162 1.00 91.31 299 GLU A N 1
ATOM 2536 C CA . GLU A 1 299 ? -81.349 -19.042 97.220 1.00 91.31 299 GLU A CA 1
ATOM 2537 C C . GLU A 1 299 ? -82.376 -20.159 97.454 1.00 91.31 299 GLU A C 1
ATOM 2539 O O . GLU A 1 299 ? -83.239 -20.017 98.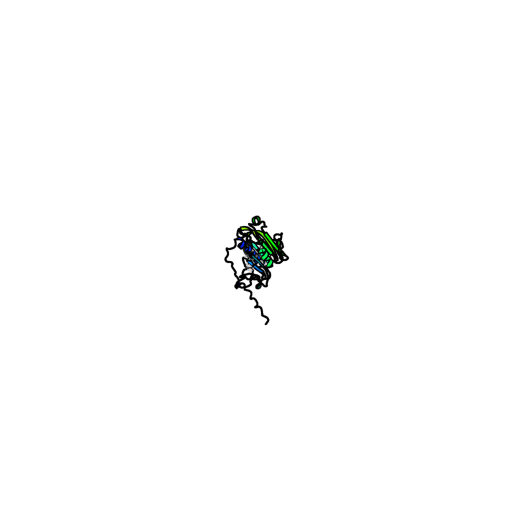321 1.00 91.31 299 GLU A O 1
ATOM 2544 N N . GLN A 1 300 ? -82.248 -21.299 96.768 1.00 90.44 300 GLN A N 1
ATOM 2545 C CA . GLN A 1 300 ? -83.082 -22.480 97.016 1.00 90.44 300 GLN A CA 1
ATOM 2546 C C . GLN A 1 300 ? -82.919 -23.007 98.445 1.00 90.44 300 GLN A C 1
ATOM 2548 O O . GLN A 1 300 ? -83.912 -23.352 99.087 1.00 90.44 300 GLN A O 1
ATOM 2553 N N . GLU A 1 301 ? -81.693 -23.061 98.967 1.00 90.12 301 GLU A N 1
ATOM 2554 C CA . GLU A 1 301 ? -81.428 -23.443 100.356 1.00 90.12 301 GLU A CA 1
ATOM 2555 C C . GLU A 1 301 ? -82.080 -22.470 101.340 1.00 90.12 301 GLU A C 1
ATOM 2557 O O . GLU A 1 301 ? -82.738 -22.912 102.281 1.00 90.12 301 GLU A O 1
ATOM 2562 N N . ARG A 1 302 ? -81.989 -21.154 101.099 1.00 89.56 302 ARG A N 1
ATOM 2563 C CA . ARG A 1 302 ? -82.688 -20.142 101.909 1.00 89.56 302 ARG A CA 1
ATOM 2564 C C . ARG A 1 302 ? -84.202 -20.314 101.865 1.00 89.56 302 ARG A C 1
ATOM 2566 O O . ARG A 1 302 ? -84.834 -20.264 102.915 1.00 89.56 302 ARG A O 1
ATOM 2573 N N . GLN A 1 303 ? -84.783 -20.542 100.689 1.00 90.06 303 GLN A N 1
ATOM 2574 C CA . GLN A 1 303 ? -86.222 -20.781 100.544 1.00 90.06 303 GLN A CA 1
ATOM 2575 C C . GLN A 1 303 ? -86.658 -22.061 101.266 1.00 90.06 303 GLN A C 1
ATOM 2577 O O . GLN A 1 303 ? -87.674 -22.054 101.959 1.00 90.06 303 GLN A O 1
ATOM 2582 N N . ARG A 1 304 ? -85.879 -23.147 101.167 1.00 89.88 304 ARG A N 1
ATOM 2583 C CA . ARG A 1 304 ? -86.125 -24.391 101.915 1.00 89.88 304 ARG A CA 1
ATOM 2584 C C . ARG A 1 304 ? -86.026 -24.174 103.419 1.00 89.88 304 ARG A C 1
ATOM 2586 O O . ARG A 1 304 ? -86.897 -24.649 104.139 1.00 89.88 304 ARG A O 1
ATOM 2593 N N . ALA A 1 305 ? -85.015 -23.444 103.888 1.00 86.38 305 ALA A N 1
ATOM 2594 C CA . ALA A 1 305 ? -84.865 -23.100 105.297 1.00 86.38 305 ALA A CA 1
ATOM 2595 C C . ALA A 1 305 ? -86.050 -22.256 105.796 1.00 86.38 305 ALA A C 1
ATOM 2597 O O . ALA A 1 305 ? -86.612 -22.556 106.844 1.00 86.38 305 ALA A O 1
ATOM 2598 N N . GLN A 1 306 ? -86.499 -21.267 105.014 1.00 89.69 306 GLN A N 1
ATOM 2599 C CA . GLN A 1 306 ? -87.696 -20.476 105.320 1.00 89.69 306 GLN A CA 1
ATOM 2600 C C . GLN A 1 306 ? -88.969 -21.332 105.339 1.00 89.69 306 GLN A C 1
ATOM 2602 O O . GLN A 1 306 ? -89.769 -21.203 106.262 1.00 89.69 306 GLN A O 1
ATOM 2607 N N . GLN A 1 307 ? -89.160 -22.231 104.368 1.00 87.19 307 GLN A N 1
ATOM 2608 C CA . GLN A 1 307 ? -90.289 -23.168 104.365 1.00 87.19 307 GLN A CA 1
ATOM 2609 C C . GLN A 1 307 ? -90.252 -24.104 105.573 1.00 87.19 307 GLN A C 1
ATOM 2611 O O . GLN A 1 307 ? -91.281 -24.305 106.210 1.00 87.19 307 GLN A O 1
ATOM 2616 N N . GLN A 1 308 ? -89.088 -24.661 105.914 1.00 85.81 308 GLN A N 1
ATOM 2617 C CA . GLN A 1 308 ? -88.922 -25.494 107.105 1.00 85.81 308 GLN A CA 1
ATOM 2618 C C . GLN A 1 308 ? -89.233 -24.711 108.379 1.00 85.81 308 GLN A C 1
ATOM 2620 O O . GLN A 1 308 ? -89.933 -25.230 109.243 1.00 85.81 308 GLN A O 1
ATOM 2625 N N . GLN A 1 309 ? -88.780 -23.461 108.478 1.00 85.81 309 GLN A N 1
ATOM 2626 C CA . GLN A 1 309 ? -89.084 -22.590 109.608 1.00 85.81 309 GLN A CA 1
ATOM 2627 C C . GLN A 1 309 ? -90.588 -22.296 109.704 1.00 85.81 309 GLN A C 1
ATOM 2629 O O . GLN A 1 309 ? -91.164 -22.446 110.776 1.00 85.81 309 GLN A O 1
ATOM 2634 N N . GLN A 1 310 ? -91.254 -21.974 108.592 1.00 84.44 310 GLN A N 1
ATOM 2635 C CA . GLN A 1 310 ? -92.708 -21.771 108.561 1.00 84.44 310 GLN A CA 1
ATOM 2636 C C . GLN A 1 310 ? -93.490 -23.042 108.908 1.00 84.44 310 GLN A C 1
ATOM 2638 O O . GLN A 1 310 ? -94.502 -22.976 109.605 1.00 84.44 310 GLN A O 1
ATOM 2643 N N . LEU A 1 311 ? -93.049 -24.206 108.425 1.00 84.94 311 LEU A N 1
ATOM 2644 C CA . LEU A 1 311 ? -93.646 -25.493 108.780 1.00 84.94 311 LEU A CA 1
ATOM 2645 C C . LEU A 1 311 ? -93.455 -25.795 110.268 1.00 84.94 311 LEU A C 1
ATOM 2647 O O . LEU A 1 311 ? -94.405 -26.234 110.910 1.00 84.94 311 LEU A O 1
ATOM 2651 N N . ALA A 1 312 ? -92.276 -25.513 110.825 1.00 80.12 312 ALA A N 1
ATOM 2652 C CA . ALA A 1 312 ? -92.003 -25.650 112.252 1.00 80.12 312 ALA A CA 1
ATOM 2653 C C . ALA A 1 312 ? -92.869 -24.695 113.091 1.00 80.12 312 ALA A C 1
ATOM 2655 O O . ALA A 1 312 ? -93.456 -25.127 114.078 1.00 80.12 312 ALA A O 1
ATOM 2656 N N . GLU A 1 313 ? -93.029 -23.435 112.676 1.00 83.12 313 GLU A N 1
ATOM 2657 C CA . GLU A 1 313 ? -93.921 -22.468 113.332 1.00 83.12 313 GLU A CA 1
ATOM 2658 C C . GLU A 1 313 ? -95.391 -22.899 113.270 1.00 83.12 313 GLU A C 1
ATOM 2660 O O . GLU A 1 313 ? -96.101 -22.816 114.272 1.00 83.12 313 GLU A O 1
ATOM 2665 N N . ARG A 1 314 ? -95.863 -23.402 112.121 1.00 82.94 314 ARG A N 1
ATOM 2666 C CA . ARG A 1 314 ? -97.227 -23.942 111.986 1.00 82.94 314 ARG A CA 1
ATOM 2667 C C . ARG A 1 314 ? -97.436 -25.184 112.843 1.00 82.94 314 ARG A C 1
ATOM 2669 O O . ARG A 1 314 ? -98.476 -25.292 113.481 1.00 82.94 314 ARG A O 1
ATOM 2676 N N . ALA A 1 315 ? -96.467 -26.097 112.876 1.00 80.00 315 ALA A N 1
ATOM 2677 C CA . ALA A 1 315 ? -96.520 -27.279 113.729 1.00 80.00 315 ALA A CA 1
ATOM 2678 C C . ALA A 1 315 ? -96.525 -26.897 115.217 1.00 80.00 315 ALA A C 1
ATOM 2680 O O . ALA A 1 315 ? -97.298 -27.465 115.982 1.00 80.00 315 ALA A O 1
ATOM 2681 N N . ALA A 1 316 ? -95.727 -25.901 115.618 1.00 78.25 316 ALA A N 1
ATOM 2682 C CA . ALA A 1 316 ? -95.715 -25.377 116.981 1.00 78.25 316 ALA A CA 1
ATOM 2683 C C . ALA A 1 316 ? -97.058 -24.735 117.361 1.00 78.25 316 ALA A C 1
ATOM 2685 O O . ALA A 1 316 ? -97.596 -25.053 118.419 1.00 78.25 316 ALA A O 1
ATOM 2686 N N . LYS A 1 317 ? -97.642 -23.906 116.482 1.00 80.44 317 LYS A N 1
ATOM 2687 C CA . LYS A 1 317 ? -98.984 -23.335 116.688 1.00 80.44 317 LYS A CA 1
ATOM 2688 C C . LYS A 1 317 ? -100.069 -24.405 116.770 1.00 80.44 317 LYS A C 1
ATOM 2690 O O . LYS A 1 317 ? -100.864 -24.372 117.698 1.00 80.44 317 LYS A O 1
ATOM 2695 N N . ALA A 1 318 ? -100.076 -25.380 115.862 1.00 79.19 318 ALA A N 1
ATOM 2696 C CA . ALA A 1 318 ? -101.056 -26.465 115.879 1.00 79.19 318 ALA A CA 1
ATOM 2697 C C . ALA A 1 318 ? -100.933 -27.338 117.140 1.00 79.19 318 ALA A C 1
ATOM 2699 O O . ALA A 1 318 ? -101.943 -27.740 117.710 1.00 79.19 318 ALA A O 1
ATOM 2700 N N . LEU A 1 319 ? -99.708 -27.602 117.611 1.00 78.94 319 LEU A N 1
ATOM 2701 C CA . LEU A 1 319 ? -99.477 -28.306 118.874 1.00 78.94 319 LEU A CA 1
ATOM 2702 C C . LEU A 1 319 ? -99.996 -27.494 120.065 1.00 78.94 319 LEU A C 1
ATOM 2704 O O . LEU A 1 319 ? -100.603 -28.060 120.969 1.00 78.94 319 LEU A O 1
ATOM 2708 N N . GLN A 1 320 ? -99.779 -26.178 120.055 1.00 76.50 320 GLN A N 1
ATOM 2709 C CA . GLN A 1 320 ? -100.272 -25.275 121.089 1.00 76.50 320 GLN A CA 1
ATOM 2710 C C . GLN A 1 320 ? -101.808 -25.229 121.105 1.00 76.50 320 GLN A C 1
ATOM 2712 O O . GLN A 1 320 ? -102.401 -25.421 122.162 1.00 76.50 320 GLN A O 1
ATOM 2717 N N . GLU A 1 321 ? -102.456 -25.080 119.947 1.00 76.38 321 GLU A N 1
ATOM 2718 C CA . GLU A 1 321 ? -103.918 -25.143 119.807 1.00 76.38 321 GLU A CA 1
ATOM 2719 C C . GLU A 1 321 ? -104.471 -26.505 120.252 1.00 76.38 321 GLU A C 1
ATOM 2721 O O . GLU A 1 321 ? -105.458 -26.564 120.984 1.00 76.38 321 GLU A O 1
ATOM 2726 N N . GLN A 1 322 ? -103.818 -27.613 119.884 1.00 76.44 322 GLN A N 1
ATOM 2727 C CA . GLN A 1 322 ? -104.213 -28.954 120.318 1.00 76.44 322 GLN A CA 1
ATOM 2728 C C . GLN A 1 322 ? -104.071 -29.124 121.837 1.00 76.44 322 GLN A C 1
ATOM 2730 O O . GLN A 1 322 ? -104.958 -29.691 122.480 1.00 76.44 322 GLN A O 1
ATOM 2735 N N . GLN A 1 323 ? -102.981 -28.632 122.434 1.00 71.31 323 GLN A N 1
ATOM 2736 C CA . GLN A 1 323 ? -102.796 -28.628 123.887 1.00 71.31 323 GLN A CA 1
ATOM 2737 C C . GLN A 1 323 ? -103.885 -27.805 124.572 1.00 71.31 323 GLN A C 1
ATOM 2739 O O . GLN A 1 323 ? -104.459 -28.262 125.559 1.00 71.31 323 GLN A O 1
ATOM 2744 N N . GLN A 1 324 ? -104.218 -26.639 124.023 1.00 71.12 324 GLN A N 1
ATOM 2745 C CA . GLN A 1 324 ? -105.265 -25.768 124.540 1.00 71.12 324 GLN A CA 1
ATOM 2746 C C . GLN A 1 324 ? -106.644 -26.436 124.450 1.00 71.12 324 GLN A C 1
ATOM 2748 O O . GLN A 1 324 ? -107.345 -26.515 125.454 1.00 71.12 324 GLN A O 1
ATOM 2753 N N . GLN A 1 325 ? -106.997 -27.037 123.309 1.00 73.75 325 GLN A N 1
ATOM 2754 C CA . GLN A 1 325 ? -108.230 -27.818 123.147 1.00 73.75 325 GLN A CA 1
ATOM 2755 C C . GLN A 1 325 ? -108.301 -29.011 124.106 1.00 73.75 325 GLN A C 1
ATOM 2757 O O . GLN A 1 325 ? -109.350 -29.254 124.701 1.00 73.75 325 GLN A O 1
ATOM 2762 N N . THR A 1 326 ? -107.192 -29.732 124.294 1.00 72.75 326 THR A N 1
ATOM 2763 C CA . THR A 1 326 ? -107.114 -30.872 125.222 1.00 72.75 326 THR A CA 1
ATOM 2764 C C . THR A 1 326 ? -107.327 -30.409 126.664 1.00 72.75 326 THR A C 1
ATOM 2766 O O . THR A 1 326 ? -108.113 -31.003 127.398 1.00 72.75 326 THR A O 1
ATOM 2769 N N . VAL A 1 327 ? -106.687 -29.306 127.066 1.00 70.38 327 VAL A N 1
ATOM 2770 C CA . VAL A 1 327 ? -106.879 -28.684 128.385 1.00 70.38 327 VAL A CA 1
ATOM 2771 C C . VAL A 1 327 ? -108.333 -28.226 128.566 1.00 70.38 327 VAL A C 1
ATOM 2773 O O . VAL A 1 327 ? -108.936 -28.535 129.593 1.00 70.38 327 VAL A O 1
ATOM 2776 N N . THR A 1 328 ? -108.938 -27.576 127.568 1.00 70.69 328 THR A N 1
ATOM 2777 C CA . THR A 1 328 ? -110.345 -27.135 127.593 1.00 70.69 328 THR A CA 1
ATOM 2778 C C . THR A 1 328 ? -111.326 -28.308 127.680 1.00 70.69 328 THR A C 1
ATOM 2780 O O . THR A 1 328 ? -112.265 -28.265 128.477 1.00 70.69 328 THR A O 1
ATOM 2783 N N . GLN A 1 329 ? -111.103 -29.397 126.937 1.00 69.44 329 GLN A N 1
ATOM 2784 C CA . GLN A 1 329 ? -111.915 -30.614 127.044 1.00 69.44 329 GLN A CA 1
ATOM 2785 C C . GLN A 1 329 ? -111.805 -31.254 128.430 1.00 69.44 329 GLN A C 1
ATOM 2787 O O . GLN A 1 329 ? -112.829 -31.591 129.025 1.00 69.44 329 GLN A O 1
ATOM 2792 N N . LEU A 1 330 ? -110.599 -31.370 128.988 1.00 71.50 330 LEU A N 1
ATOM 2793 C CA . LEU A 1 330 ? -110.407 -31.914 130.336 1.00 71.50 330 LEU A CA 1
ATOM 2794 C C . LEU A 1 330 ? -111.072 -31.036 131.411 1.00 71.50 330 LEU A C 1
ATOM 2796 O O . LEU A 1 330 ? -111.650 -31.569 132.357 1.00 71.50 330 LEU A O 1
ATOM 2800 N N . PHE A 1 331 ? -111.096 -29.710 131.235 1.00 68.31 331 PHE A N 1
ATOM 2801 C CA . PHE A 1 331 ? -111.893 -28.816 132.082 1.00 68.31 331 PHE A CA 1
ATOM 2802 C C . PHE A 1 331 ? -113.400 -29.075 131.950 1.00 68.31 331 PHE A C 1
ATOM 2804 O O . PHE A 1 331 ? -114.096 -29.130 132.964 1.00 68.31 331 PHE A O 1
ATOM 2811 N N . SER A 1 332 ? -113.915 -29.266 130.730 1.00 66.25 332 SER A N 1
ATOM 2812 C CA . SER A 1 332 ? -115.342 -29.550 130.495 1.00 66.25 332 SER A CA 1
ATOM 2813 C C . SER A 1 332 ? -115.803 -30.893 131.077 1.00 66.25 332 SER A C 1
ATOM 2815 O O . SER A 1 332 ? -116.971 -31.054 131.420 1.00 66.25 332 SER A O 1
ATOM 2817 N N . LEU A 1 333 ? -114.868 -31.831 131.261 1.00 69.88 333 LEU A N 1
ATOM 2818 C CA . LEU A 1 333 ? -115.081 -33.122 131.919 1.00 69.88 333 LEU A CA 1
ATOM 2819 C C . LEU A 1 333 ? -115.035 -33.037 133.459 1.00 69.88 333 LEU A C 1
ATOM 2821 O O . LEU A 1 333 ? -115.184 -34.057 134.129 1.00 69.88 333 LEU A O 1
ATOM 2825 N N . GLY A 1 334 ? -114.857 -31.840 134.032 1.00 63.47 334 GLY A N 1
ATOM 2826 C CA . GLY A 1 334 ? -114.932 -31.596 135.476 1.00 63.47 334 GLY A CA 1
ATOM 2827 C C . GLY A 1 334 ? -113.631 -31.830 136.249 1.00 63.47 334 GLY A C 1
ATOM 2828 O O . GLY A 1 334 ? -113.670 -31.887 137.479 1.00 63.47 334 GLY A O 1
ATOM 2829 N N . LEU A 1 335 ? -112.484 -31.957 135.568 1.00 74.81 335 LEU A N 1
ATOM 2830 C CA . LEU A 1 335 ? -111.185 -32.108 136.229 1.00 74.81 335 LEU A CA 1
ATOM 2831 C C . LEU A 1 335 ? -110.705 -30.776 136.834 1.00 74.81 335 LEU A C 1
ATOM 2833 O O . LEU A 1 335 ? -110.881 -29.700 136.258 1.00 74.81 335 LEU A O 1
ATOM 2837 N N . THR A 1 336 ? -110.059 -30.841 138.001 1.00 74.62 336 THR A N 1
ATOM 2838 C CA . THR A 1 336 ? -109.467 -29.665 138.662 1.00 74.62 336 THR A CA 1
ATOM 2839 C C . THR A 1 336 ? -108.111 -29.288 138.049 1.00 74.62 336 THR A C 1
ATOM 2841 O O . THR A 1 336 ? -107.468 -30.094 137.379 1.00 74.62 336 THR A O 1
ATOM 2844 N N . ILE A 1 337 ? -107.637 -28.056 138.296 1.00 69.00 337 ILE A N 1
ATOM 2845 C CA . ILE A 1 337 ? -106.366 -27.537 137.740 1.00 69.00 337 ILE A CA 1
ATOM 2846 C C . ILE A 1 337 ? -105.181 -28.472 138.042 1.00 69.00 337 ILE A C 1
ATOM 2848 O O . ILE A 1 337 ? -104.335 -28.679 137.173 1.00 69.00 337 ILE A O 1
ATOM 2852 N N . GLU A 1 338 ? -105.127 -29.059 139.242 1.00 69.69 338 GLU A N 1
ATOM 2853 C CA . GLU A 1 338 ? -104.063 -30.002 139.609 1.00 69.69 338 GLU A CA 1
ATOM 2854 C C . GLU A 1 338 ? -104.170 -31.331 138.850 1.00 69.69 338 GLU A C 1
ATOM 2856 O O . GLU A 1 338 ? -103.154 -31.867 138.418 1.00 69.69 338 GLU A O 1
ATOM 2861 N N . GLN A 1 339 ? -105.385 -31.826 138.598 1.00 66.50 339 GLN A N 1
ATOM 2862 C CA . GLN A 1 339 ? -105.605 -33.076 137.863 1.00 66.50 339 GLN A CA 1
ATOM 2863 C C . GLN A 1 339 ? -105.257 -32.950 136.367 1.00 66.50 339 GLN A C 1
ATOM 2865 O O . GLN A 1 339 ? -104.706 -33.884 135.786 1.00 66.50 339 GLN A O 1
ATOM 2870 N N . ILE A 1 340 ? -105.511 -31.791 135.746 1.00 69.50 340 ILE A N 1
ATOM 2871 C CA . ILE A 1 340 ? -105.156 -31.520 134.337 1.00 69.50 340 ILE A CA 1
ATOM 2872 C C . ILE A 1 340 ? -103.643 -31.323 134.170 1.00 69.50 340 ILE A C 1
ATOM 2874 O O . ILE A 1 340 ? -103.057 -31.823 133.209 1.00 69.50 340 ILE A O 1
ATOM 2878 N N . ALA A 1 341 ? -102.997 -30.645 135.124 1.00 70.38 341 ALA A N 1
ATOM 2879 C CA . ALA A 1 341 ? -101.545 -30.473 135.156 1.00 70.38 341 ALA A CA 1
ATOM 2880 C C . ALA A 1 341 ? -100.815 -31.829 135.156 1.00 70.38 341 ALA A C 1
ATOM 2882 O O . ALA A 1 341 ? -99.892 -32.038 134.368 1.00 70.38 341 ALA A O 1
ATOM 2883 N N . THR A 1 342 ? -101.284 -32.785 135.964 1.00 72.50 342 THR A N 1
ATOM 2884 C CA . THR A 1 342 ? -100.726 -34.145 136.000 1.00 72.50 342 THR A CA 1
ATOM 2885 C C . THR A 1 342 ? -101.000 -34.937 134.715 1.00 72.50 342 THR A C 1
ATOM 2887 O O . THR A 1 342 ? -100.100 -35.618 134.233 1.00 72.50 342 THR A O 1
ATOM 2890 N N . ALA A 1 343 ? -102.200 -34.842 134.127 1.00 68.19 343 ALA A N 1
ATOM 2891 C CA . ALA A 1 343 ? -102.573 -35.618 132.936 1.00 68.19 343 ALA A CA 1
ATOM 2892 C C . ALA A 1 343 ? -101.872 -35.155 131.644 1.00 68.19 343 ALA A C 1
ATOM 2894 O O . ALA A 1 343 ? -101.491 -35.986 130.822 1.00 68.19 343 ALA A O 1
ATOM 2895 N N . CYS A 1 344 ? -101.674 -33.845 131.471 1.00 70.81 344 CYS A N 1
ATOM 2896 C CA . CYS A 1 344 ? -101.020 -33.265 130.290 1.00 70.81 344 CYS A CA 1
ATOM 2897 C C . CYS A 1 344 ? -99.519 -32.998 130.487 1.00 70.81 344 CYS A C 1
ATOM 2899 O O . CYS A 1 344 ? -98.879 -32.449 129.592 1.00 70.81 344 CYS A O 1
ATOM 2901 N N . ASN A 1 345 ? -98.959 -33.367 131.646 1.00 75.69 345 ASN A N 1
ATOM 2902 C CA . ASN A 1 345 ? -97.572 -33.099 132.036 1.00 75.69 345 ASN A CA 1
ATOM 2903 C C . ASN A 1 345 ? -97.192 -31.604 131.932 1.00 75.69 345 ASN A C 1
ATOM 2905 O O . ASN A 1 345 ? -96.130 -31.238 131.429 1.00 75.69 345 ASN A O 1
ATOM 2909 N N . LEU A 1 346 ? -98.097 -30.736 132.392 1.00 74.31 346 LEU A N 1
ATOM 2910 C CA . LEU A 1 346 ? -97.957 -29.279 132.412 1.00 74.31 346 LEU A CA 1
ATOM 2911 C C . LEU A 1 346 ? -97.876 -28.786 133.858 1.00 74.31 346 LEU A C 1
ATOM 2913 O O . LEU A 1 346 ? -98.394 -29.414 134.776 1.00 74.31 346 LEU A O 1
ATOM 2917 N N . THR A 1 347 ? -97.270 -27.624 134.092 1.00 76.75 347 THR A N 1
ATOM 2918 C CA . THR A 1 347 ? -97.304 -27.007 135.428 1.00 76.75 347 THR A CA 1
ATOM 2919 C C . THR A 1 347 ? -98.667 -26.352 135.708 1.00 76.75 347 THR A C 1
ATOM 2921 O O . THR A 1 347 ? -99.312 -25.856 134.780 1.00 76.75 347 THR A O 1
ATOM 2924 N N . PRO A 1 348 ? -99.106 -26.242 136.979 1.00 67.56 348 PRO A N 1
ATOM 2925 C CA . PRO A 1 348 ? -100.365 -25.569 137.325 1.00 67.56 348 PRO A CA 1
ATOM 2926 C C . PRO A 1 348 ? -100.467 -24.116 136.821 1.00 67.56 348 PRO A C 1
ATOM 2928 O O . PRO A 1 348 ? -101.564 -23.635 136.543 1.00 67.56 348 PRO A O 1
ATOM 2931 N N . ASN A 1 349 ? -99.335 -23.418 136.661 1.00 68.12 349 ASN A N 1
ATOM 2932 C CA . ASN A 1 349 ? -99.290 -22.082 136.054 1.00 68.12 349 ASN A CA 1
ATOM 2933 C C . ASN A 1 349 ? -99.468 -22.114 134.526 1.00 68.12 349 ASN A C 1
ATOM 2935 O O . ASN A 1 349 ? -100.167 -21.257 133.992 1.00 68.12 349 ASN A O 1
ATOM 2939 N N . GLN A 1 350 ? -98.913 -23.109 133.828 1.00 67.94 350 GLN A N 1
ATOM 2940 C CA . GLN A 1 350 ? -99.118 -23.286 132.382 1.00 67.94 350 GLN A CA 1
ATOM 2941 C C . GLN A 1 350 ? -100.573 -23.657 132.054 1.00 67.94 350 GLN A C 1
ATOM 2943 O O . GLN A 1 350 ? -101.144 -23.120 131.109 1.00 67.94 350 GLN A O 1
ATOM 2948 N N . VAL A 1 351 ? -101.218 -24.486 132.886 1.00 63.00 351 VAL A N 1
ATOM 2949 C CA . VAL A 1 351 ? -102.653 -24.814 132.757 1.00 63.00 351 VAL A CA 1
ATOM 2950 C C . VAL A 1 351 ? -103.541 -23.581 132.978 1.00 63.00 351 VAL A C 1
ATOM 2952 O O . VAL A 1 351 ? -104.568 -23.432 132.319 1.00 63.00 351 VAL A O 1
ATOM 2955 N N . LYS A 1 352 ? -103.147 -22.658 133.869 1.00 65.44 352 LYS A N 1
ATOM 2956 C CA . LYS A 1 352 ? -103.851 -21.377 134.055 1.00 65.44 352 LYS A CA 1
ATOM 2957 C C . LYS A 1 352 ? -103.682 -20.427 132.869 1.00 65.44 352 LYS A C 1
ATOM 2959 O O . LYS A 1 352 ? -104.643 -19.749 132.535 1.00 65.44 352 LYS A O 1
ATOM 2964 N N . GLN A 1 353 ? -102.505 -20.371 132.245 1.00 66.75 353 GLN A N 1
ATOM 2965 C CA . GLN A 1 353 ? -102.248 -19.490 131.097 1.00 66.75 353 GLN A CA 1
ATOM 2966 C C . GLN A 1 353 ? -102.985 -19.941 129.828 1.00 66.75 353 GLN A C 1
ATOM 2968 O O . GLN A 1 353 ? -103.565 -19.107 129.146 1.00 66.75 353 GLN A O 1
ATOM 2973 N N . LEU A 1 354 ? -103.069 -21.250 129.569 1.00 66.94 354 LEU A N 1
ATOM 2974 C CA . LEU A 1 354 ? -103.797 -21.807 128.415 1.00 66.94 354 LEU A CA 1
ATOM 2975 C C . LEU A 1 354 ? -105.326 -21.612 128.484 1.00 66.94 354 LEU A C 1
ATOM 2977 O O . LEU A 1 354 ? -106.011 -21.757 127.478 1.00 66.94 354 LEU A O 1
ATOM 2981 N N . LYS A 1 355 ? -105.873 -21.257 129.653 1.00 60.06 355 LYS A N 1
ATOM 2982 C CA . LYS A 1 355 ? -107.298 -20.941 129.847 1.00 60.06 355 LYS A CA 1
ATOM 2983 C C . LYS A 1 355 ? -107.658 -19.490 129.466 1.00 60.06 355 LYS A C 1
ATOM 2985 O O . LYS A 1 355 ? -108.837 -19.163 129.432 1.00 60.06 355 LYS A O 1
ATOM 2990 N N . ILE A 1 356 ? -106.673 -18.605 129.274 1.00 53.12 356 ILE A N 1
ATOM 2991 C CA . ILE A 1 356 ? -106.880 -17.140 129.271 1.00 53.12 356 ILE A CA 1
ATOM 2992 C C . ILE A 1 356 ? -106.956 -16.527 127.858 1.00 53.12 356 ILE A C 1
ATOM 2994 O O . ILE A 1 356 ? -107.305 -15.358 127.734 1.00 53.12 356 ILE A O 1
ATOM 2998 N N . GLU A 1 357 ? -106.718 -17.290 126.794 1.00 50.91 357 GLU A N 1
ATOM 2999 C CA . GLU A 1 357 ? -106.893 -16.802 125.417 1.00 50.91 357 GLU A CA 1
ATOM 3000 C C . GLU A 1 357 ? -108.173 -17.385 124.797 1.00 50.91 357 GLU A C 1
ATOM 3002 O O . GLU A 1 357 ? -108.143 -18.487 124.256 1.00 50.91 357 GLU A O 1
ATOM 3007 N N . ASP A 1 358 ? -109.272 -16.633 124.922 1.00 45.00 358 ASP A N 1
ATOM 3008 C CA . ASP A 1 358 ? -110.416 -16.586 123.994 1.00 45.00 358 ASP A CA 1
ATOM 3009 C C . ASP A 1 358 ? -110.632 -15.117 123.591 1.00 45.00 358 ASP A C 1
ATOM 3011 O O . ASP A 1 358 ? -110.656 -14.255 124.508 1.00 45.00 358 ASP A O 1
#

Foldseek 3Di:
DPPDDPDPDDDDLVRADLDPPDDDDDPQLQPQLVQQVQLVCVVCVVPFFKAKDAQAAEDDPDDPDRGGLDGARMFMFGRFGHAPDPVGGSHHYCVSRVNGATLEGEHEDDPDDPCLVHDVQLSCLVSVRQKYWYAYCDCCVVVVHDRIWIWGHDPSDTDTDDDPQAQDPRSQWTWHWDQDQDPNDTDTGIFIAHPVRHGRDGPVVVVVVVVVVVVVVVVVVVVVVVVVVVVVVVVVVVVVVVVVVVVVVVVVVVVVVVVVVVVVVVVVVVVVVVVVVVVVVVVVVVVVVVVVVVVVVVVVVVVVVVVVVVVVVVVVVVVLVVLLVQLVVCVVVVDDLVRSCVVSVHDSVVSVVSVPDD